Protein AF-0000000084698217 (afdb_homodimer)

Organism: NCBI:txid1124991

InterPro domains:
  IPR000485 AsnC-type HTH domain [PF13404] (7-48)
  IPR000485 AsnC-type HTH domain [PR00033] (7-23)
  IPR000485 AsnC-type HTH domain [PR00033] (23-34)
  IPR000485 AsnC-type HTH domain [PR00033] (34-53)
  IPR000485 AsnC-type HTH domain [PS50956] (7-68)
  IPR011008 Dimeric alpha-beta barrel [SSF54909] (68-153)
  IPR011991 ArsR-like helix-turn-helix domain [cd00090] (8-82)
  IPR019885 Transcription regulator HTH, AsnC-type, conserved site [PS00519] (25-51)
  IPR019887 Transcription regulator AsnC/Lrp, ligand binding domain [PF01037] (70-149)
  IPR019888 Transcription regulator AsnC-like [SM00344] (7-114)
  IPR036388 Winged helix-like DNA-binding domain superfamily [G3DSA:1.10.10.10] (3-58)
  IPR036390 Winged helix DNA-binding domain superfamily [SSF46785] (5-67)
  IPR050684 Transcriptional regulator Lrp/AsnC/Siroheme decarboxylase [PTHR43413] (5-145)

Structure (mmCIF, N/CA/C/O backbone):
data_AF-0000000084698217-model_v1
#
loop_
_entity.id
_entity.type
_entity.pdbx_description
1 polymer 'Regulatory protein AsnC'
#
loop_
_atom_site.group_PDB
_atom_site.id
_atom_site.type_symbol
_atom_site.label_atom_id
_atom_site.label_alt_id
_atom_site.label_comp_id
_atom_site.label_asym_id
_atom_site.label_entity_id
_atom_site.label_seq_id
_atom_site.pdbx_PDB_ins_code
_atom_site.Cartn_x
_atom_site.Cartn_y
_atom_site.Cartn_z
_atom_site.occupancy
_atom_site.B_iso_or_equiv
_atom_site.auth_seq_id
_atom_site.auth_comp_id
_atom_site.auth_asym_id
_atom_site.auth_atom_id
_atom_site.pdbx_PDB_model_num
ATOM 1 N N . MET A 1 1 ? 22.125 18.922 -14.992 1 38.94 1 MET A N 1
ATOM 2 C CA . MET A 1 1 ? 21.391 17.719 -14.633 1 38.94 1 MET A CA 1
ATOM 3 C C . MET A 1 1 ? 20.797 17.828 -13.234 1 38.94 1 MET A C 1
ATOM 5 O O . MET A 1 1 ? 21.469 18.281 -12.305 1 38.94 1 MET A O 1
ATOM 9 N N . ALA A 1 2 ? 19.625 18.094 -13.055 1 48.06 2 ALA A N 1
ATOM 10 C CA . ALA A 1 2 ? 19.172 18.453 -11.711 1 48.06 2 ALA A CA 1
ATOM 11 C C . ALA A 1 2 ? 19.719 17.484 -10.672 1 48.06 2 ALA A C 1
ATOM 13 O O . ALA A 1 2 ? 19.781 16.266 -10.906 1 48.06 2 ALA A O 1
ATOM 14 N N . GLU A 1 3 ? 20.672 17.891 -9.836 1 59.94 3 GLU A N 1
ATOM 15 C CA . GLU A 1 3 ? 21.359 17.047 -8.859 1 59.94 3 GLU A CA 1
ATOM 16 C C . GLU A 1 3 ? 20.359 16.234 -8.039 1 59.94 3 GLU A C 1
ATOM 18 O O . GLU A 1 3 ? 19.328 16.75 -7.602 1 59.94 3 GLU A O 1
ATOM 23 N N . ILE A 1 4 ? 20.453 14.852 -8.18 1 71.75 4 ILE A N 1
ATOM 24 C CA . ILE A 1 4 ? 19.641 13.938 -7.383 1 71.75 4 ILE A CA 1
ATOM 25 C C . ILE A 1 4 ? 19.859 14.211 -5.898 1 71.75 4 ILE A C 1
ATOM 27 O O . ILE A 1 4 ? 21 14.203 -5.426 1 71.75 4 ILE A O 1
ATOM 31 N N . TYR A 1 5 ? 18.891 14.828 -5.219 1 85.06 5 TYR A N 1
ATOM 32 C CA . TYR A 1 5 ? 19 15.094 -3.789 1 85.06 5 TYR A CA 1
ATOM 33 C C . TYR A 1 5 ? 19.328 13.82 -3.016 1 85.06 5 TYR A C 1
ATOM 35 O O . TYR A 1 5 ? 18.562 12.852 -3.068 1 85.06 5 TYR A O 1
ATOM 43 N N . GLN A 1 6 ? 20.547 13.836 -2.463 1 90 6 GLN A N 1
ATOM 44 C CA . GLN A 1 6 ? 20.953 12.719 -1.614 1 90 6 GLN A CA 1
ATOM 45 C C . GLN A 1 6 ? 20.641 13 -0.148 1 90 6 GLN A C 1
ATOM 47 O O . GLN A 1 6 ? 21.219 13.906 0.454 1 90 6 GLN A O 1
ATOM 52 N N . ILE A 1 7 ? 19.891 12.195 0.354 1 93.31 7 ILE A N 1
ATOM 53 C CA . ILE A 1 7 ? 19.453 12.461 1.719 1 93.31 7 ILE A CA 1
ATOM 54 C C . ILE A 1 7 ? 20.531 12.031 2.705 1 93.31 7 ILE A C 1
ATOM 56 O O . ILE A 1 7 ? 21.234 11.039 2.479 1 93.31 7 ILE A O 1
ATOM 60 N N . ASP A 1 8 ? 20.625 12.773 3.822 1 95.94 8 ASP A N 1
ATOM 61 C CA . ASP A 1 8 ? 21.531 12.406 4.895 1 95.94 8 ASP A CA 1
ATOM 62 C C . ASP A 1 8 ? 20.781 11.891 6.117 1 95.94 8 ASP A C 1
ATOM 64 O O . ASP A 1 8 ? 19.578 11.602 6.035 1 95.94 8 ASP A O 1
ATOM 68 N N . ASN A 1 9 ? 21.516 11.719 7.227 1 96.19 9 ASN A N 1
ATOM 69 C CA . ASN A 1 9 ? 20.922 11.102 8.414 1 96.19 9 ASN A CA 1
ATOM 70 C C . ASN A 1 9 ? 19.797 11.953 8.977 1 96.19 9 ASN A C 1
ATOM 72 O O . ASN A 1 9 ? 18.766 11.414 9.406 1 96.19 9 ASN A O 1
ATOM 76 N N . LEU A 1 10 ? 20.016 13.219 8.93 1 97.25 10 LEU A N 1
ATOM 77 C CA . LEU A 1 10 ? 18.969 14.102 9.438 1 97.25 10 LEU A CA 1
ATOM 78 C C . LEU A 1 10 ? 17.719 14 8.586 1 97.25 10 LEU A C 1
ATOM 80 O O . LEU A 1 10 ? 16.594 13.938 9.109 1 97.25 10 LEU A O 1
ATOM 84 N N . ASP A 1 11 ? 17.906 14.023 7.266 1 97.31 11 ASP A N 1
ATOM 85 C CA . ASP A 1 11 ? 16.766 13.859 6.363 1 97.31 11 ASP A CA 1
ATOM 86 C C . ASP A 1 11 ? 16 12.578 6.672 1 97.31 11 ASP A C 1
ATOM 88 O O . ASP A 1 11 ? 14.773 12.57 6.703 1 97.31 11 ASP A O 1
ATOM 92 N N . ARG A 1 12 ? 16.75 11.516 6.879 1 96.12 12 ARG A N 1
ATOM 93 C CA . ARG A 1 12 ? 16.125 10.227 7.18 1 96.12 12 ARG A CA 1
ATOM 94 C C . ARG A 1 12 ? 15.328 10.297 8.477 1 96.12 12 ARG A C 1
ATOM 96 O O . ARG A 1 12 ? 14.211 9.781 8.547 1 96.12 12 ARG A O 1
ATOM 103 N N . ASP A 1 13 ? 15.883 10.891 9.398 1 96.69 13 ASP A N 1
ATOM 104 C CA . ASP A 1 13 ? 15.211 11.039 10.688 1 96.69 13 ASP A CA 1
ATOM 105 C C . ASP A 1 13 ? 13.906 11.828 10.539 1 96.69 13 ASP A C 1
ATOM 107 O O . ASP A 1 13 ? 12.875 11.438 11.086 1 96.69 13 ASP A O 1
ATOM 111 N N . ILE A 1 14 ? 14.008 12.859 9.805 1 97.44 14 ILE A N 1
ATOM 112 C CA . ILE A 1 14 ? 12.844 13.703 9.57 1 97.44 14 ILE A CA 1
ATOM 113 C C . ILE A 1 14 ? 11.766 12.906 8.844 1 97.44 14 ILE A C 1
ATOM 115 O O . ILE A 1 14 ? 10.594 12.938 9.234 1 97.44 14 ILE A O 1
ATOM 119 N N . LEU A 1 15 ? 12.172 12.18 7.867 1 96.81 15 LEU A N 1
ATOM 120 C CA . LEU A 1 15 ? 11.234 11.367 7.102 1 96.81 15 LEU A CA 1
ATOM 121 C C . LEU A 1 15 ? 10.547 10.336 7.992 1 96.81 15 LEU A C 1
ATOM 123 O O . LEU A 1 15 ? 9.328 10.18 7.945 1 96.81 15 LEU A O 1
ATOM 127 N N . HIS A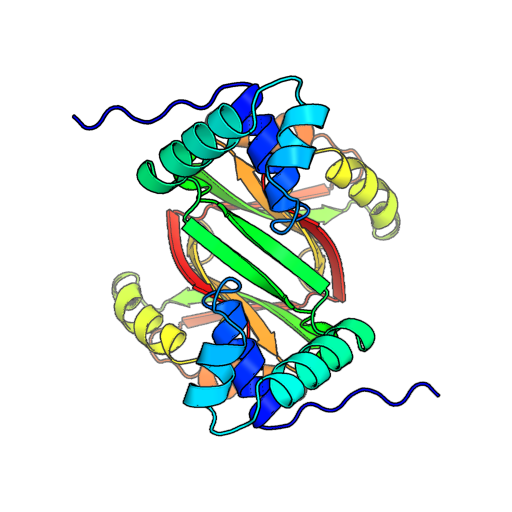 1 16 ? 11.344 9.734 8.789 1 95.62 16 HIS A N 1
ATOM 128 C CA . HIS A 1 16 ? 10.789 8.719 9.688 1 95.62 16 HIS A CA 1
ATOM 129 C C . HIS A 1 16 ? 9.75 9.328 10.625 1 95.62 16 HIS A C 1
ATOM 131 O O . HIS A 1 16 ? 8.68 8.75 10.828 1 95.62 16 HIS A O 1
ATOM 137 N N . ALA A 1 17 ? 10.062 10.453 11.125 1 96.06 17 ALA A N 1
ATOM 138 C CA . ALA A 1 17 ? 9.156 11.125 12.047 1 96.06 17 ALA A CA 1
ATOM 139 C C . ALA A 1 17 ? 7.859 11.523 11.352 1 96.06 17 ALA A C 1
ATOM 141 O O . ALA A 1 17 ? 6.766 11.297 11.875 1 96.06 17 ALA A O 1
ATOM 142 N N . LEU A 1 18 ? 7.969 12.039 10.141 1 96.25 18 LEU A N 1
ATOM 143 C CA . LEU A 1 18 ? 6.805 12.547 9.422 1 96.25 18 LEU A CA 1
ATOM 144 C C . LEU A 1 18 ? 5.984 11.398 8.836 1 96.25 18 LEU A C 1
ATOM 146 O O . LEU A 1 18 ? 4.773 11.539 8.641 1 96.25 18 LEU A O 1
ATOM 150 N N . MET A 1 19 ? 6.656 10.289 8.586 1 95 19 MET A N 1
ATOM 151 C CA . MET A 1 19 ? 5.945 9.094 8.133 1 95 19 MET A CA 1
ATOM 152 C C . MET A 1 19 ? 5.133 8.484 9.273 1 95 19 MET A C 1
ATOM 154 O O . MET A 1 19 ? 4.129 7.809 9.031 1 95 19 MET A O 1
ATOM 158 N N . ALA A 1 20 ? 5.602 8.727 10.445 1 94 20 ALA A N 1
ATOM 159 C CA . ALA A 1 20 ? 4.859 8.273 11.617 1 94 20 ALA A CA 1
ATOM 160 C C . ALA A 1 20 ? 3.715 9.219 11.953 1 94 20 ALA A C 1
ATOM 162 O O . ALA A 1 20 ? 2.607 8.781 12.281 1 94 20 ALA A O 1
ATOM 163 N N . ASN A 1 21 ? 4.004 10.461 11.859 1 95.44 21 ASN A N 1
ATOM 164 C CA . ASN A 1 21 ? 3.021 11.508 12.125 1 95.44 21 ASN A CA 1
ATOM 165 C C . ASN A 1 21 ? 3.387 12.812 11.422 1 95.44 21 ASN A C 1
ATOM 167 O O . ASN A 1 21 ? 4.238 13.562 11.898 1 95.44 21 ASN A O 1
ATOM 171 N N . ALA A 1 22 ? 2.654 13.07 10.445 1 95.88 22 ALA A N 1
ATOM 172 C CA . ALA A 1 22 ? 2.967 14.234 9.617 1 95.88 22 ALA A CA 1
ATOM 173 C C . ALA A 1 22 ? 2.531 15.531 10.305 1 95.88 22 ALA A C 1
ATOM 175 O O . ALA A 1 22 ? 2.906 16.625 9.875 1 95.88 22 ALA A O 1
ATOM 176 N N . ARG A 1 23 ? 1.818 15.414 11.328 1 92.69 23 ARG A N 1
ATOM 177 C CA . ARG A 1 23 ? 1.293 16.609 11.992 1 92.69 23 ARG A CA 1
ATOM 178 C C . ARG A 1 23 ? 2.25 17.094 13.078 1 92.69 23 ARG A C 1
ATOM 180 O O . ARG A 1 23 ? 2.018 18.141 13.695 1 92.69 23 ARG A O 1
ATOM 187 N N . THR A 1 24 ? 3.273 16.391 13.328 1 94.69 24 THR A N 1
ATOM 188 C CA . THR A 1 24 ? 4.254 16.812 14.32 1 94.69 24 THR A CA 1
ATOM 189 C C . THR A 1 24 ? 4.797 18.203 13.984 1 94.69 24 THR A C 1
ATOM 191 O O . THR A 1 24 ? 5.27 18.438 12.867 1 94.69 24 THR A O 1
ATOM 194 N N . PRO A 1 25 ? 4.707 19.125 14.945 1 95.94 25 PRO A N 1
ATOM 195 C CA . PRO A 1 25 ? 5.246 20.453 14.68 1 95.94 25 PRO A CA 1
ATOM 196 C C . PRO A 1 25 ? 6.746 20.438 14.391 1 95.94 25 PRO A C 1
ATOM 198 O O . PRO A 1 25 ? 7.496 19.688 15.023 1 95.94 25 PRO A O 1
ATOM 201 N N . TYR A 1 26 ? 7.102 21.344 13.445 1 96.38 26 TYR A N 1
ATOM 202 C CA . TYR A 1 26 ? 8.516 21.438 13.094 1 96.38 26 TYR A CA 1
ATOM 203 C C . TYR A 1 26 ? 9.359 21.828 14.305 1 96.38 26 TYR A C 1
ATOM 205 O O . TYR A 1 26 ? 10.5 21.391 14.445 1 96.38 26 TYR A O 1
ATOM 213 N N . ALA A 1 27 ? 8.773 22.594 15.188 1 97.56 27 ALA A N 1
ATOM 214 C CA . ALA A 1 27 ? 9.469 23 16.406 1 97.56 27 ALA A CA 1
ATOM 215 C C . ALA A 1 27 ? 9.797 21.781 17.266 1 97.56 27 ALA A C 1
ATOM 217 O O . ALA A 1 27 ? 10.875 21.719 17.875 1 97.56 27 ALA A O 1
ATOM 218 N N . GLU A 1 28 ? 8.922 20.875 17.375 1 97.94 28 GLU A N 1
ATOM 219 C CA . GLU A 1 28 ? 9.141 19.641 18.141 1 97.94 28 GLU A CA 1
ATOM 220 C C . GLU A 1 28 ? 10.219 18.781 17.516 1 97.94 28 GLU A C 1
ATOM 222 O O . GLU A 1 28 ? 11.086 18.25 18.203 1 97.94 28 GLU A O 1
ATOM 227 N N . LEU A 1 29 ? 10.141 18.641 16.203 1 97.75 29 LEU A N 1
ATOM 228 C CA . LEU A 1 29 ? 11.164 17.891 15.484 1 97.75 29 LEU A CA 1
ATOM 229 C C . LEU A 1 29 ? 12.539 18.516 15.672 1 97.75 29 LEU A C 1
ATOM 231 O O . LEU A 1 29 ? 13.531 17.812 15.836 1 97.75 29 LEU A O 1
ATOM 235 N N . ALA A 1 30 ? 12.539 19.828 15.609 1 98.19 30 ALA A N 1
ATOM 236 C CA . ALA A 1 30 ? 13.781 20.578 15.781 1 98.19 30 ALA A CA 1
ATOM 237 C C . ALA A 1 30 ? 14.43 20.266 17.125 1 98.19 30 ALA A C 1
ATOM 239 O O . ALA A 1 30 ? 15.641 20.031 17.203 1 98.19 30 ALA A O 1
ATOM 240 N N . LYS A 1 31 ? 13.641 20.234 18.156 1 98.12 31 LYS A N 1
ATOM 241 C CA . LYS A 1 31 ? 14.125 19.906 19.5 1 98.12 31 LYS A CA 1
ATOM 242 C C . LYS A 1 31 ? 14.625 18.453 19.547 1 98.12 31 LYS A C 1
ATOM 244 O O . LYS A 1 31 ? 15.711 18.188 20.078 1 98.12 31 LYS A O 1
ATOM 249 N N . LYS A 1 32 ? 13.883 17.594 18.984 1 97.56 32 LYS A N 1
ATOM 250 C CA . LYS A 1 32 ? 14.188 16.156 19 1 97.56 32 LYS A CA 1
ATOM 251 C C . LYS A 1 32 ? 15.523 15.867 18.312 1 97.56 32 LYS A C 1
ATOM 253 O O . LYS A 1 32 ? 16.281 15.008 18.766 1 97.56 32 LYS A O 1
ATOM 258 N N . PHE A 1 33 ? 15.797 16.609 17.234 1 97.81 33 PHE A N 1
ATOM 259 C CA . PHE A 1 33 ? 16.969 16.297 16.438 1 97.81 33 PHE A CA 1
ATOM 260 C C . PHE A 1 33 ? 18.062 17.328 16.656 1 97.81 33 PHE A C 1
ATOM 262 O O . PHE A 1 33 ? 19.062 17.344 15.922 1 97.81 33 PHE A O 1
ATOM 269 N N . ALA A 1 34 ? 17.844 18.203 17.562 1 97.75 34 ALA A N 1
ATOM 270 C CA . ALA A 1 34 ? 18.844 19.188 17.984 1 97.75 34 ALA A CA 1
ATOM 271 C C . ALA A 1 34 ? 19.25 20.094 16.844 1 97.75 34 ALA A C 1
ATOM 273 O O . ALA A 1 34 ? 20.438 20.281 16.578 1 97.75 34 ALA A O 1
ATOM 274 N N . VAL A 1 35 ? 18.281 20.625 16.125 1 98.25 35 VAL A N 1
ATOM 275 C CA . VAL A 1 35 ? 18.469 21.609 15.07 1 98.25 35 VAL A CA 1
ATOM 276 C C . VAL A 1 35 ? 17.438 22.719 15.219 1 98.25 35 VAL A C 1
ATOM 278 O O . VAL A 1 35 ? 16.594 22.688 16.125 1 98.25 35 VAL A O 1
ATOM 281 N N . SER A 1 36 ? 17.531 23.75 14.391 1 97.62 36 SER A N 1
ATOM 282 C CA . SER A 1 36 ? 16.547 24.828 14.43 1 97.62 36 SER A CA 1
ATOM 283 C C . SER A 1 36 ? 15.297 24.469 13.648 1 97.62 36 SER A C 1
ATOM 285 O O . SER A 1 36 ? 15.352 23.656 12.719 1 97.62 36 SER A O 1
ATOM 287 N N . PRO A 1 37 ? 14.18 25.094 13.992 1 97.5 37 PRO A N 1
ATOM 288 C CA . PRO A 1 37 ? 12.969 24.906 13.188 1 97.5 37 PRO A CA 1
ATOM 289 C C . PRO A 1 37 ? 13.18 25.297 11.727 1 97.5 37 PRO A C 1
ATOM 291 O O . PRO A 1 37 ? 12.617 24.672 10.828 1 97.5 37 PRO A O 1
ATOM 294 N N . GLY A 1 38 ? 13.961 26.328 11.516 1 97.75 38 GLY A N 1
ATOM 295 C CA . GLY A 1 38 ? 14.281 26.734 10.156 1 97.75 38 GLY A CA 1
ATOM 296 C C . GLY A 1 38 ? 14.984 25.641 9.359 1 97.75 38 GLY A C 1
ATOM 297 O O . GLY A 1 38 ? 14.703 25.453 8.172 1 97.75 38 GLY A O 1
ATOM 298 N N . THR A 1 39 ? 15.844 24.922 10.023 1 97.88 39 THR A N 1
ATOM 299 C CA . THR A 1 39 ? 16.547 23.828 9.383 1 97.88 39 THR A CA 1
ATOM 300 C C . THR A 1 39 ? 15.57 22.719 8.977 1 97.88 39 THR A C 1
ATOM 302 O O . THR A 1 39 ? 15.641 22.203 7.859 1 97.88 39 THR A O 1
ATOM 305 N N . ILE A 1 40 ? 14.648 22.344 9.867 1 98.19 40 ILE A N 1
ATOM 306 C CA . ILE A 1 40 ? 13.641 21.344 9.547 1 98.19 40 ILE A CA 1
ATOM 307 C C . ILE A 1 40 ? 12.844 21.781 8.32 1 98.19 40 ILE A C 1
ATOM 309 O O . ILE A 1 40 ? 12.664 21.016 7.379 1 98.19 40 ILE A O 1
ATOM 313 N N . HIS A 1 41 ? 12.438 23.031 8.359 1 97.81 41 HIS A N 1
ATOM 314 C CA . HIS A 1 41 ? 11.641 23.562 7.262 1 97.81 41 HIS A CA 1
ATOM 315 C C . HIS A 1 41 ? 12.383 23.469 5.934 1 97.81 41 HIS A C 1
ATOM 317 O O . HIS A 1 41 ? 11.836 22.969 4.945 1 97.81 41 HIS A O 1
ATOM 323 N N . VAL A 1 42 ? 13.586 23.875 5.926 1 97.88 42 VAL A N 1
ATOM 324 C CA . VAL A 1 42 ? 14.406 23.906 4.719 1 97.88 42 VAL A CA 1
ATOM 325 C C . VAL A 1 42 ? 14.602 22.484 4.195 1 97.88 42 VAL A C 1
ATOM 327 O O . VAL A 1 42 ? 14.469 22.234 2.996 1 97.88 42 VAL A O 1
ATOM 330 N N . ARG A 1 43 ? 14.898 21.562 5.137 1 98 43 ARG A N 1
ATOM 331 C CA . ARG A 1 43 ? 15.133 20.172 4.734 1 98 43 ARG A CA 1
ATOM 332 C C . ARG A 1 43 ? 13.867 19.562 4.152 1 98 43 ARG A C 1
ATOM 334 O O . ARG A 1 43 ? 13.914 18.859 3.139 1 98 43 ARG A O 1
ATOM 341 N N . VAL A 1 44 ? 12.742 19.766 4.734 1 97.5 44 VAL A N 1
ATOM 342 C CA . VAL A 1 44 ? 11.469 19.25 4.25 1 97.5 44 VAL A CA 1
ATOM 343 C C . VAL A 1 44 ? 11.18 19.812 2.861 1 97.5 44 VAL A C 1
ATOM 345 O O . VAL A 1 44 ? 10.805 19.078 1.948 1 97.5 44 VAL A O 1
ATOM 348 N N . GLU A 1 45 ? 11.406 21.109 2.729 1 97.12 45 GLU A N 1
ATOM 349 C CA . GLU A 1 45 ? 11.148 21.75 1.444 1 97.12 45 GLU A CA 1
ATOM 350 C C . GLU A 1 45 ? 12.07 21.203 0.358 1 97.12 45 GLU A C 1
ATOM 352 O O . GLU A 1 45 ? 11.648 21 -0.781 1 97.12 45 GLU A O 1
ATOM 357 N N . LYS A 1 46 ? 13.258 20.969 0.694 1 97.19 46 LYS A N 1
ATOM 358 C CA . LYS A 1 46 ? 14.195 20.375 -0.259 1 97.19 46 LYS A CA 1
ATOM 359 C C . LYS A 1 46 ? 13.742 18.984 -0.683 1 97.19 46 LYS A C 1
ATOM 361 O O . LYS A 1 46 ? 13.836 18.625 -1.859 1 97.19 46 LYS A O 1
ATOM 366 N N . MET A 1 47 ? 13.211 18.266 0.257 1 97.38 47 MET A N 1
ATOM 367 C CA . MET A 1 47 ? 12.766 16.906 -0.052 1 97.38 47 MET A CA 1
ATOM 368 C C . MET A 1 47 ? 11.492 16.938 -0.891 1 97.38 47 MET A C 1
ATOM 370 O O . MET A 1 47 ? 11.281 16.062 -1.734 1 97.38 47 MET A O 1
ATOM 374 N N . LYS A 1 48 ? 10.695 17.891 -0.712 1 97 48 LYS A N 1
ATOM 375 C CA . LYS A 1 48 ? 9.531 18.078 -1.571 1 97 48 LYS A CA 1
ATOM 376 C C . LYS A 1 48 ? 9.945 18.406 -3 1 97 48 LYS A C 1
ATOM 378 O O . LYS A 1 48 ? 9.453 17.797 -3.953 1 97 48 LYS A O 1
ATOM 383 N N . GLN A 1 49 ? 10.859 19.281 -3.143 1 96.69 49 GLN A N 1
ATOM 384 C CA . GLN A 1 49 ? 11.336 19.703 -4.453 1 96.69 49 GLN A CA 1
ATOM 385 C C . GLN A 1 49 ? 12.016 18.562 -5.199 1 96.69 49 GLN A C 1
ATOM 387 O O . GLN A 1 49 ? 11.914 18.469 -6.422 1 96.69 49 GLN A O 1
ATOM 392 N N . ALA A 1 50 ? 12.648 17.781 -4.398 1 96.38 50 ALA A N 1
ATOM 393 C CA . ALA A 1 50 ? 13.352 16.656 -4.98 1 96.38 50 ALA A CA 1
ATOM 394 C C . ALA A 1 50 ? 12.383 15.531 -5.352 1 96.38 50 ALA A C 1
ATOM 396 O O . ALA A 1 50 ? 12.781 14.523 -5.941 1 96.38 50 ALA A O 1
ATOM 397 N N . GLY A 1 51 ? 11.117 15.664 -4.945 1 96.56 51 GLY A N 1
ATOM 398 C CA . GLY A 1 51 ? 10.117 14.656 -5.254 1 96.56 51 GLY A CA 1
ATOM 399 C C . GLY A 1 51 ? 10.133 13.484 -4.289 1 96.56 51 GLY A C 1
ATOM 400 O O . GLY A 1 51 ? 9.539 12.445 -4.559 1 96.56 51 GLY A O 1
ATOM 401 N N . ILE A 1 52 ? 10.875 13.586 -3.211 1 96.75 52 ILE A N 1
ATOM 402 C CA . ILE A 1 52 ? 10.938 12.547 -2.197 1 96.75 52 ILE A CA 1
ATOM 403 C C . ILE A 1 52 ? 9.656 12.547 -1.367 1 96.75 52 ILE A C 1
ATOM 405 O O . ILE A 1 52 ? 9.062 11.5 -1.126 1 96.75 52 ILE A O 1
ATOM 409 N N . ILE A 1 53 ? 9.328 13.703 -0.905 1 96.88 53 ILE A N 1
ATOM 410 C CA . ILE A 1 53 ? 8.016 13.891 -0.286 1 96.88 53 ILE A CA 1
ATOM 411 C C . ILE A 1 53 ? 7.008 14.336 -1.342 1 96.88 53 ILE A C 1
ATOM 413 O O . ILE A 1 53 ? 7.184 15.375 -1.983 1 96.88 53 ILE A O 1
ATOM 417 N N . THR A 1 54 ? 5.977 13.578 -1.497 1 95.94 54 THR A N 1
ATOM 418 C CA . THR A 1 54 ? 5.102 13.836 -2.639 1 95.94 54 THR A CA 1
ATOM 419 C C . THR A 1 54 ? 3.752 14.375 -2.176 1 95.94 54 THR A C 1
ATOM 421 O O . THR A 1 54 ? 2.939 14.812 -2.992 1 95.94 54 THR A O 1
ATOM 424 N N . GLY A 1 55 ? 3.531 14.312 -0.831 1 95.19 55 GLY A N 1
ATOM 425 C CA . GLY A 1 55 ? 2.279 14.82 -0.299 1 95.19 55 GLY A CA 1
ATOM 426 C C . GLY A 1 55 ? 2.012 14.383 1.128 1 95.19 55 GLY A C 1
ATOM 427 O O . GLY A 1 55 ? 2.869 13.766 1.763 1 95.19 55 GLY A O 1
ATOM 428 N N . THR A 1 56 ? 0.951 14.852 1.623 1 95.81 56 THR A N 1
ATOM 429 C CA . THR A 1 56 ? 0.456 14.469 2.941 1 95.81 56 THR A CA 1
ATOM 430 C C . THR A 1 56 ? -0.993 14 2.859 1 95.81 56 THR A C 1
ATOM 432 O O . THR A 1 56 ? -1.841 14.68 2.277 1 95.81 56 THR A O 1
ATOM 435 N N . ARG A 1 57 ? -1.235 12.852 3.471 1 95.19 57 ARG A N 1
ATOM 436 C CA . ARG A 1 57 ? -2.574 12.273 3.383 1 95.19 57 ARG A CA 1
ATOM 437 C C . ARG A 1 57 ? -2.996 11.664 4.715 1 95.19 57 ARG A C 1
ATOM 439 O O . ARG A 1 57 ? -2.156 11.406 5.578 1 95.19 57 ARG A O 1
ATOM 446 N N . VAL A 1 58 ? -4.301 11.43 4.777 1 95.62 58 VAL A N 1
ATOM 447 C CA . VAL A 1 58 ? -4.781 10.68 5.938 1 95.62 58 VAL A CA 1
ATOM 448 C C . VAL A 1 58 ? -4.699 9.18 5.656 1 95.62 58 VAL A C 1
ATOM 450 O O . VAL A 1 58 ? -4.891 8.742 4.52 1 95.62 58 VAL A O 1
ATOM 453 N N . ASP A 1 59 ? -4.395 8.484 6.695 1 94.5 59 ASP A N 1
ATOM 454 C CA . ASP A 1 59 ? -4.535 7.027 6.656 1 94.5 59 ASP A CA 1
ATOM 455 C C . ASP A 1 59 ? -5.953 6.602 7.023 1 94.5 59 ASP A C 1
ATOM 457 O O . ASP A 1 59 ? -6.52 7.09 8.008 1 94.5 59 ASP A O 1
ATOM 461 N N . ILE A 1 60 ? -6.426 5.73 6.207 1 95 60 ILE A N 1
ATOM 462 C CA . ILE A 1 60 ? -7.773 5.25 6.492 1 95 60 ILE A CA 1
ATOM 463 C C . ILE A 1 60 ? -7.742 3.746 6.746 1 95 60 ILE A C 1
ATOM 465 O O . ILE A 1 60 ? -6.867 3.041 6.238 1 95 60 ILE A O 1
ATOM 469 N N . SER A 1 61 ? -8.719 3.328 7.531 1 94.88 61 SER A N 1
ATOM 470 C CA . SER A 1 61 ? -8.898 1.901 7.781 1 94.88 61 SER A CA 1
ATOM 471 C C . SER A 1 61 ? -9.875 1.281 6.789 1 94.88 61 SER A C 1
ATOM 473 O O . SER A 1 61 ? -11.086 1.496 6.887 1 94.88 61 SER A O 1
ATOM 475 N N . GLU A 1 62 ? -9.328 0.509 5.918 1 94 62 GLU A N 1
ATOM 476 C CA . GLU A 1 62 ? -10.195 -0.164 4.957 1 94 62 GLU A CA 1
ATOM 477 C C . GLU A 1 62 ? -11.203 -1.064 5.66 1 94 62 GLU A C 1
ATOM 479 O O . GLU A 1 62 ? -12.375 -1.114 5.273 1 94 62 GLU A O 1
ATOM 484 N N . LYS A 1 63 ? -10.711 -1.709 6.699 1 91.94 63 LYS A N 1
ATOM 485 C CA . LYS A 1 63 ? -11.562 -2.613 7.469 1 91.94 63 LYS A CA 1
ATOM 486 C C . LYS A 1 63 ? -12.742 -1.866 8.086 1 91.94 63 LYS A C 1
ATOM 488 O O . LYS A 1 63 ? -13.883 -2.309 7.984 1 91.94 63 LYS A O 1
ATOM 493 N N . GLN A 1 64 ? -12.453 -0.73 8.688 1 93.69 64 GLN A N 1
ATOM 494 C CA . GLN A 1 64 ? -13.5 0.058 9.336 1 93.69 64 GLN A CA 1
ATOM 495 C C . GLN A 1 64 ? -14.469 0.631 8.305 1 93.69 64 GLN A C 1
ATOM 497 O O . GLN A 1 64 ? -15.594 1.009 8.648 1 93.69 64 GLN A O 1
ATOM 502 N N . LEU A 1 65 ? -14.031 0.651 7.086 1 94.5 65 LEU A N 1
ATOM 503 C CA . LEU A 1 65 ? -14.891 1.153 6.023 1 94.5 65 LEU A CA 1
ATOM 504 C C . LEU A 1 65 ? -15.633 0.011 5.336 1 94.5 65 LEU A C 1
ATOM 506 O O . LEU A 1 65 ? -16.344 0.227 4.352 1 94.5 65 LEU A O 1
ATOM 510 N N . GLY A 1 66 ? -15.398 -1.199 5.777 1 93.06 66 GLY A N 1
ATOM 511 C CA . GLY A 1 66 ? -16.188 -2.352 5.352 1 93.06 66 GLY A CA 1
ATOM 512 C C . GLY A 1 66 ? -15.492 -3.174 4.277 1 93.06 66 GLY A C 1
ATOM 513 O O . GLY A 1 66 ? -16.094 -4.102 3.725 1 93.06 66 GLY A O 1
ATOM 514 N N . PHE A 1 67 ? -14.328 -2.795 3.973 1 94.81 67 PHE A N 1
ATOM 515 C CA . PHE A 1 67 ? -13.57 -3.572 2.998 1 94.81 67 PHE A CA 1
ATOM 516 C C . PHE A 1 67 ? -12.852 -4.73 3.672 1 94.81 67 PHE A C 1
ATOM 518 O O . PHE A 1 67 ? -11.664 -4.617 4.008 1 94.81 67 PHE A O 1
ATOM 525 N N . ASP A 1 68 ? -13.438 -5.898 3.631 1 92.69 68 ASP A N 1
ATOM 526 C CA . ASP A 1 68 ? -12.977 -7.023 4.434 1 92.69 68 ASP A CA 1
ATOM 527 C C . ASP A 1 68 ? -12.211 -8.031 3.576 1 92.69 68 ASP A C 1
ATOM 529 O O . ASP A 1 68 ? -11.625 -8.984 4.102 1 92.69 68 ASP A O 1
ATOM 533 N N . VAL A 1 69 ? -12.258 -7.762 2.305 1 96.38 69 VAL A N 1
ATOM 534 C CA . VAL A 1 69 ? -11.711 -8.781 1.417 1 96.38 69 VAL A CA 1
ATOM 535 C C . VAL A 1 69 ? -10.555 -8.195 0.61 1 96.38 69 VAL A C 1
ATOM 537 O O . VAL A 1 69 ? -10.727 -7.211 -0.113 1 96.38 69 VAL A O 1
ATOM 540 N N . THR A 1 70 ? -9.422 -8.711 0.815 1 97.69 70 THR A N 1
ATOM 541 C CA . THR A 1 70 ? -8.25 -8.391 0.017 1 97.69 70 THR A CA 1
ATOM 542 C C . THR A 1 70 ? -7.766 -9.617 -0.75 1 97.69 70 THR A C 1
ATOM 544 O O . THR A 1 70 ? -7.617 -10.695 -0.173 1 97.69 70 THR A O 1
ATOM 547 N N . CYS A 1 71 ? -7.562 -9.453 -1.995 1 97.38 71 CYS A N 1
ATOM 548 C CA . CYS A 1 71 ? -7.047 -10.578 -2.775 1 97.38 71 CYS A CA 1
ATOM 549 C C . CYS A 1 71 ? -6.051 -10.102 -3.824 1 97.38 71 CYS A C 1
ATOM 551 O O . CYS A 1 71 ? -6.039 -8.922 -4.184 1 97.38 71 CYS A O 1
ATOM 553 N N . PHE A 1 72 ? -5.238 -11.039 -4.273 1 98.06 72 PHE A N 1
ATOM 554 C CA . PHE A 1 72 ? -4.285 -10.859 -5.359 1 98.06 72 PHE A CA 1
ATOM 555 C C . PHE A 1 72 ? -4.633 -11.75 -6.547 1 98.06 72 PHE A C 1
ATOM 557 O O . PHE A 1 72 ? -4.98 -12.914 -6.371 1 98.06 72 PHE A O 1
ATOM 564 N N . ILE A 1 73 ? -4.504 -11.148 -7.738 1 97.75 73 ILE A N 1
ATOM 565 C CA . ILE A 1 73 ? -4.891 -11.906 -8.922 1 97.75 73 ILE A CA 1
ATOM 566 C C . ILE A 1 73 ? -3.756 -11.875 -9.945 1 97.75 73 ILE A C 1
ATOM 568 O O . ILE A 1 73 ? -3.369 -10.805 -10.414 1 97.75 73 ILE A O 1
ATOM 572 N N . GLY A 1 74 ? -3.207 -13.047 -10.219 1 97.69 74 GLY A N 1
ATOM 573 C CA . GLY A 1 74 ? -2.355 -13.203 -11.391 1 97.69 74 GLY A CA 1
ATOM 574 C C . GLY A 1 74 ? -3.137 -13.344 -12.68 1 97.69 74 GLY A C 1
ATOM 575 O O . GLY A 1 74 ? -4.055 -14.164 -12.773 1 97.69 74 GLY A O 1
ATOM 576 N N . ILE A 1 75 ? -2.771 -12.562 -13.664 1 98.5 75 ILE A N 1
ATOM 577 C CA . ILE A 1 75 ? -3.492 -12.539 -14.938 1 98.5 75 ILE A CA 1
ATOM 578 C C . ILE A 1 75 ? -2.562 -12.977 -16.062 1 98.5 75 ILE A C 1
ATOM 580 O O . ILE A 1 75 ? -1.448 -12.461 -16.203 1 98.5 75 ILE A O 1
ATOM 584 N N . ILE A 1 76 ? -3.016 -13.953 -16.766 1 98.31 76 ILE A N 1
ATOM 585 C CA . ILE A 1 76 ? -2.355 -14.359 -18 1 98.31 76 ILE A CA 1
ATOM 586 C C . ILE A 1 76 ? -3.145 -13.844 -19.203 1 98.31 76 ILE A C 1
ATOM 588 O O . ILE A 1 76 ? -4.336 -14.133 -19.344 1 98.31 76 ILE A O 1
ATOM 592 N N . LEU A 1 77 ? -2.463 -13.125 -20.047 1 98.38 77 LEU A N 1
ATOM 593 C CA . LEU A 1 77 ? -3.109 -12.531 -21.219 1 98.38 77 LEU A CA 1
ATOM 594 C C . LEU A 1 77 ? -3.084 -13.492 -22.391 1 98.38 77 LEU A C 1
ATOM 596 O O . LEU A 1 77 ? -2.211 -14.359 -22.484 1 98.38 77 LEU A O 1
ATOM 600 N N . LYS A 1 78 ? -4.043 -13.281 -23.312 1 97.94 78 LYS A N 1
ATOM 601 C CA . LYS A 1 78 ? -4.074 -14.078 -24.547 1 97.94 78 LYS A CA 1
ATOM 602 C C . LYS A 1 78 ? -2.846 -13.812 -25.406 1 97.94 78 LYS A C 1
ATOM 604 O O . LYS A 1 78 ? -2.299 -14.734 -26.016 1 97.94 78 LYS A O 1
ATOM 609 N N . SER A 1 79 ? -2.52 -12.57 -25.422 1 96.94 79 SER A N 1
ATOM 610 C CA . SER A 1 79 ? -1.32 -12.156 -26.141 1 96.94 79 SER A CA 1
ATOM 611 C C . SER A 1 79 ? -0.59 -11.039 -25.406 1 96.94 79 SER A C 1
ATOM 613 O O . SER A 1 79 ? -1.222 -10.188 -24.766 1 96.94 79 SER A O 1
ATOM 615 N N . ALA A 1 80 ? 0.753 -11.078 -25.656 1 92.06 80 ALA A N 1
ATOM 616 C CA . ALA A 1 80 ? 1.566 -10.055 -25 1 92.06 80 ALA A CA 1
ATOM 617 C C . ALA A 1 80 ? 1.155 -8.656 -25.453 1 92.06 80 ALA A C 1
ATOM 619 O O . ALA A 1 80 ? 1.244 -7.695 -24.688 1 92.06 80 ALA A O 1
ATOM 620 N N . LYS A 1 81 ? 0.669 -8.531 -26.578 1 96 81 LYS A N 1
ATOM 621 C CA . LYS A 1 81 ? 0.304 -7.234 -27.141 1 96 81 LYS A CA 1
ATOM 622 C C . LYS A 1 81 ? -0.957 -6.68 -26.484 1 96 81 LYS A C 1
ATOM 624 O O . LYS A 1 81 ? -1.303 -5.512 -26.688 1 96 81 LYS A O 1
ATOM 629 N N . ASP A 1 82 ? -1.633 -7.449 -25.703 1 97.62 82 ASP A N 1
ATOM 630 C CA . ASP A 1 82 ? -2.934 -7.09 -25.141 1 97.62 82 ASP A CA 1
ATOM 631 C C . ASP A 1 82 ? -2.775 -6.27 -23.859 1 97.62 82 ASP A C 1
ATOM 633 O O . ASP A 1 82 ? -3.76 -5.766 -23.312 1 97.62 82 ASP A O 1
ATOM 637 N N . TYR A 1 83 ? -1.564 -6.031 -23.453 1 97.44 83 TYR A N 1
ATOM 638 C CA . TYR A 1 83 ? -1.285 -5.422 -22.156 1 97.44 83 TYR A CA 1
ATOM 639 C C . TYR A 1 83 ? -1.906 -4.035 -22.062 1 97.44 83 TYR A C 1
ATOM 641 O O . TYR A 1 83 ? -2.678 -3.754 -21.141 1 97.44 83 TYR A O 1
ATOM 649 N N . PRO A 1 84 ? -1.726 -3.17 -23.078 1 97.75 84 PRO A N 1
ATOM 650 C CA . PRO A 1 84 ? -2.281 -1.821 -22.938 1 97.75 84 PRO A CA 1
ATOM 651 C C . PRO A 1 84 ? -3.805 -1.816 -22.859 1 97.75 84 PRO A C 1
ATOM 653 O O . PRO A 1 84 ? -4.383 -1.087 -22.047 1 97.75 84 PRO A O 1
ATOM 656 N N . ALA A 1 85 ? -4.395 -2.637 -23.625 1 98.19 85 ALA A N 1
ATOM 657 C CA . ALA A 1 85 ? -5.855 -2.695 -23.625 1 98.19 85 ALA A CA 1
ATOM 658 C C . ALA A 1 85 ? -6.391 -3.254 -22.312 1 98.19 85 ALA A C 1
ATOM 660 O O . ALA A 1 85 ? -7.363 -2.734 -21.766 1 98.19 85 ALA A O 1
ATOM 661 N N . ALA A 1 86 ? -5.801 -4.301 -21.828 1 98.38 86 ALA A N 1
ATOM 662 C CA . ALA A 1 86 ? -6.195 -4.887 -20.547 1 98.38 86 ALA A CA 1
ATOM 663 C C . ALA A 1 86 ? -6.023 -3.889 -19.406 1 98.38 86 ALA A C 1
ATOM 665 O O . ALA A 1 86 ? -6.895 -3.762 -18.547 1 98.38 86 ALA A O 1
ATOM 666 N N . LEU A 1 87 ? -4.914 -3.145 -19.422 1 98.38 87 LEU A N 1
ATOM 667 C CA . LEU A 1 87 ? -4.613 -2.166 -18.391 1 98.38 87 LEU A CA 1
ATOM 668 C C . LEU A 1 87 ? -5.68 -1.076 -18.344 1 98.38 87 LEU A C 1
ATOM 670 O O . LEU A 1 87 ? -6.133 -0.688 -17.266 1 98.38 87 LEU A O 1
ATOM 674 N N . LYS A 1 88 ? -6.07 -0.615 -19.453 1 98.38 88 LYS A N 1
ATOM 675 C CA . LYS A 1 88 ? -7.09 0.427 -19.547 1 98.38 88 LYS A CA 1
ATOM 676 C C . LYS A 1 88 ? -8.406 -0.034 -18.922 1 98.38 88 LYS A C 1
ATOM 678 O O . LYS A 1 88 ? -9.062 0.731 -18.219 1 98.38 88 LYS A O 1
ATOM 683 N N . LYS A 1 89 ? -8.773 -1.226 -19.172 1 98.5 89 LYS A N 1
ATOM 684 C CA . LYS A 1 89 ? -10.023 -1.773 -18.641 1 98.5 89 LYS A CA 1
ATOM 685 C C . LYS A 1 89 ? -9.93 -2.004 -17.141 1 98.5 89 LYS A C 1
ATOM 687 O O . LYS A 1 89 ? -10.883 -1.739 -16.406 1 98.5 89 LYS A O 1
ATOM 692 N N . LEU A 1 90 ? -8.781 -2.502 -16.688 1 98.62 90 LEU A N 1
ATOM 693 C CA . LEU A 1 90 ? -8.562 -2.709 -15.266 1 98.62 90 LEU A CA 1
ATOM 694 C C . LEU A 1 90 ? -8.602 -1.385 -14.516 1 98.62 90 LEU A C 1
ATOM 696 O O . LEU A 1 90 ? -9.062 -1.328 -13.375 1 98.62 90 LEU A O 1
ATOM 700 N N . ASP A 1 91 ? -8.148 -0.314 -15.18 1 98.31 91 ASP A N 1
ATOM 701 C CA . ASP A 1 91 ? -8.086 1.012 -14.578 1 98.31 91 ASP A CA 1
ATOM 702 C C . ASP A 1 91 ? -9.484 1.556 -14.289 1 98.31 91 ASP A C 1
ATOM 704 O O . ASP A 1 91 ? -9.648 2.445 -13.453 1 98.31 91 ASP A O 1
ATOM 708 N N . LYS A 1 92 ? -10.453 1.017 -14.867 1 97.75 92 LYS A N 1
ATOM 709 C CA . LYS A 1 92 ? -11.828 1.484 -14.711 1 97.75 92 LYS A CA 1
ATOM 710 C C . LYS A 1 92 ? -12.5 0.824 -13.508 1 97.75 92 LYS A C 1
ATOM 712 O O . LYS A 1 92 ? -13.602 1.211 -13.117 1 97.75 92 LYS A O 1
ATOM 717 N N . LEU A 1 93 ? -11.875 -0.182 -13.016 1 97.75 93 LEU A N 1
ATOM 718 C CA . LEU A 1 93 ? -12.445 -0.921 -11.898 1 97.75 93 LEU A CA 1
ATOM 719 C C . LEU A 1 93 ? -11.945 -0.367 -10.57 1 97.75 93 LEU A C 1
ATOM 721 O O . LEU A 1 93 ? -10.781 -0.546 -10.219 1 97.75 93 LEU A O 1
ATOM 725 N N . ASP A 1 94 ? -12.82 0.131 -9.727 1 95.62 94 ASP A N 1
ATOM 726 C CA . ASP A 1 94 ? -12.461 0.772 -8.469 1 95.62 94 ASP A CA 1
ATOM 727 C C . ASP A 1 94 ? -11.898 -0.244 -7.477 1 95.62 94 ASP A C 1
ATOM 729 O O . ASP A 1 94 ? -11.102 0.107 -6.605 1 95.62 94 ASP A O 1
ATOM 733 N N . GLU A 1 95 ? -12.266 -1.44 -7.684 1 97.69 95 GLU A N 1
ATOM 734 C CA . GLU A 1 95 ? -11.828 -2.492 -6.77 1 97.69 95 GLU A CA 1
ATOM 735 C C . GLU A 1 95 ? -10.352 -2.816 -6.957 1 97.69 95 GLU A C 1
ATOM 737 O O . GLU A 1 95 ? -9.719 -3.387 -6.066 1 97.69 95 GLU A O 1
ATOM 742 N N . VAL A 1 96 ? -9.859 -2.488 -8.164 1 98.44 96 VAL A N 1
ATOM 743 C CA . VAL A 1 96 ? -8.445 -2.697 -8.453 1 98.44 96 VAL A CA 1
ATOM 744 C C . VAL A 1 96 ? -7.625 -1.557 -7.855 1 98.44 96 VAL A C 1
ATOM 746 O O . VAL A 1 96 ? -7.676 -0.425 -8.344 1 98.44 96 VAL A O 1
ATOM 749 N N . VAL A 1 97 ? -6.781 -1.934 -6.844 1 97.75 97 VAL A N 1
ATOM 750 C CA . VAL A 1 97 ? -6.121 -0.848 -6.129 1 97.75 97 VAL A CA 1
ATOM 751 C C . VAL A 1 97 ? -4.641 -0.805 -6.508 1 97.75 97 VAL A C 1
ATOM 753 O O . VAL A 1 97 ? -3.984 0.228 -6.355 1 97.75 97 VAL A O 1
ATOM 756 N N . GLU A 1 98 ? -4.094 -1.875 -6.992 1 98.31 98 GLU A N 1
ATOM 757 C CA . GLU A 1 98 ? -2.732 -1.911 -7.52 1 98.31 98 GLU A CA 1
ATOM 758 C C . GLU A 1 98 ? -2.645 -2.805 -8.75 1 98.31 98 GLU A C 1
ATOM 760 O O . GLU A 1 98 ? -3.289 -3.854 -8.812 1 98.31 98 GLU A O 1
ATOM 765 N N . VAL A 1 99 ? -1.845 -2.346 -9.703 1 98.69 99 VAL A N 1
ATOM 766 C CA . VAL A 1 99 ? -1.562 -3.141 -10.898 1 98.69 99 VAL A CA 1
ATOM 767 C C . VAL A 1 99 ? -0.061 -3.139 -11.172 1 98.69 99 VAL A C 1
ATOM 769 O O . VAL A 1 99 ? 0.577 -2.084 -11.164 1 98.69 99 VAL A O 1
ATOM 772 N N . TYR A 1 100 ? 0.438 -4.312 -11.453 1 98.38 100 TYR A N 1
ATOM 773 C CA . TYR A 1 100 ? 1.854 -4.484 -11.75 1 98.38 100 TYR A CA 1
ATOM 774 C C . TYR A 1 100 ? 2.047 -5.246 -13.062 1 98.38 100 TYR A C 1
ATOM 776 O O . TYR A 1 100 ? 1.359 -6.238 -13.312 1 98.38 100 TYR A O 1
ATOM 784 N N . TYR A 1 101 ? 2.941 -4.715 -13.898 1 97.75 101 TYR A N 1
ATOM 785 C CA . TYR A 1 101 ? 3.504 -5.512 -14.984 1 97.75 101 TYR A CA 1
ATOM 786 C C . TYR A 1 101 ? 4.664 -6.367 -14.484 1 97.75 101 TYR A C 1
ATOM 788 O O . TYR A 1 101 ? 5.672 -5.84 -14.008 1 97.75 101 TYR A O 1
ATOM 796 N N . THR A 1 102 ? 4.469 -7.645 -14.602 1 96.5 102 THR A N 1
ATOM 797 C CA . THR A 1 102 ? 5.41 -8.508 -13.891 1 96.5 102 THR A CA 1
ATOM 798 C C . THR A 1 102 ? 6.113 -9.453 -14.859 1 96.5 102 THR A C 1
ATOM 800 O O . THR A 1 102 ? 5.703 -9.594 -16.016 1 96.5 102 THR A O 1
ATOM 803 N N . THR A 1 103 ? 7.23 -10 -14.312 1 92.19 103 THR A N 1
ATOM 804 C CA . THR A 1 103 ? 7.863 -11.148 -14.953 1 92.19 103 THR A CA 1
ATOM 805 C C . THR A 1 103 ? 7.512 -12.438 -14.227 1 92.19 103 THR A C 1
ATOM 807 O O . THR A 1 103 ? 7.035 -12.406 -13.086 1 92.19 103 THR A O 1
ATOM 810 N N . GLY A 1 104 ? 7.641 -13.547 -14.961 1 88.81 104 GLY A N 1
ATOM 811 C CA . GLY A 1 104 ? 7.277 -14.836 -14.398 1 88.81 104 GLY A CA 1
ATOM 812 C C . GLY A 1 104 ? 6.066 -15.461 -15.062 1 88.81 104 GLY A C 1
ATOM 813 O O . GLY A 1 104 ? 5.895 -15.359 -16.281 1 88.81 104 GLY A O 1
ATOM 814 N N . GLN A 1 105 ? 5.234 -15.977 -14.141 1 91.31 105 GLN A N 1
ATOM 815 C CA . GLN A 1 105 ? 4.117 -16.766 -14.633 1 91.31 105 GLN A CA 1
ATOM 816 C C . GLN A 1 105 ? 2.986 -15.875 -15.141 1 91.31 105 GLN A C 1
ATOM 818 O O . GLN A 1 105 ? 2.229 -16.266 -16.031 1 91.31 105 GLN A O 1
ATOM 823 N N . TYR A 1 106 ? 2.893 -14.648 -14.602 1 96.56 106 TYR A N 1
ATOM 824 C CA . TYR A 1 106 ? 1.764 -13.781 -14.914 1 96.56 106 TYR A CA 1
ATOM 825 C C . TYR A 1 106 ? 2.213 -12.586 -15.734 1 96.56 106 TYR A C 1
ATOM 827 O O . TYR A 1 106 ? 3.295 -12.039 -15.516 1 96.56 106 TYR A O 1
ATOM 835 N N . SER A 1 107 ? 1.311 -12.188 -16.641 1 97.38 107 SER A N 1
ATOM 836 C CA . SER A 1 107 ? 1.531 -10.938 -17.375 1 97.38 107 SER A CA 1
ATOM 837 C C . SER A 1 107 ? 1.259 -9.727 -16.5 1 97.38 107 SER A C 1
ATOM 839 O O . SER A 1 107 ? 2.004 -8.742 -16.547 1 97.38 107 SER A O 1
ATOM 841 N N . ILE A 1 108 ? 0.181 -9.781 -15.828 1 98.31 108 ILE A N 1
ATOM 842 C CA . ILE A 1 108 ? -0.271 -8.719 -14.938 1 98.31 108 ILE A CA 1
ATOM 843 C C . ILE A 1 108 ? -0.571 -9.297 -13.555 1 98.31 108 ILE A C 1
ATOM 845 O O . ILE A 1 108 ? -1.114 -10.398 -13.438 1 98.31 108 ILE A O 1
ATOM 849 N N . PHE A 1 109 ? -0.202 -8.586 -12.562 1 98.5 109 PHE A N 1
ATOM 850 C CA . PHE A 1 109 ? -0.503 -8.922 -11.172 1 98.5 109 PHE A CA 1
ATOM 851 C C . PHE A 1 109 ? -1.218 -7.77 -10.477 1 98.5 109 PHE A C 1
ATOM 853 O O . PHE A 1 109 ? -0.742 -6.633 -10.5 1 98.5 109 PHE A O 1
ATOM 860 N N . ILE A 1 110 ? -2.426 -8.039 -9.867 1 98.75 110 ILE A N 1
ATOM 861 C CA . ILE A 1 110 ? -3.199 -6.922 -9.344 1 98.75 110 ILE A CA 1
ATOM 862 C C . ILE A 1 110 ? -3.621 -7.223 -7.902 1 98.75 110 ILE A C 1
ATOM 864 O O . ILE A 1 110 ? -3.746 -8.383 -7.52 1 98.75 110 ILE A O 1
ATOM 868 N N . LYS A 1 111 ? -3.723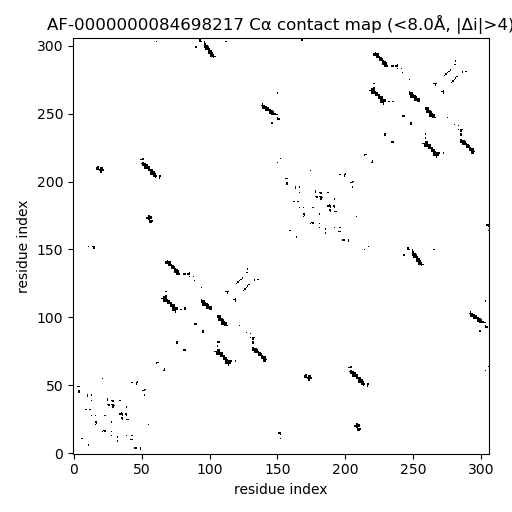 -6.234 -7.156 1 98.44 111 LYS A N 1
ATOM 869 C CA . LYS A 1 111 ? -4.359 -6.266 -5.844 1 98.44 111 LYS A CA 1
ATOM 870 C C . LYS A 1 111 ? -5.793 -5.742 -5.914 1 98.44 111 LYS A C 1
ATOM 872 O O . LYS A 1 111 ? -6.039 -4.672 -6.477 1 98.44 111 LYS A O 1
ATOM 877 N N . VAL A 1 112 ? -6.738 -6.48 -5.352 1 98.5 112 VAL A N 1
ATOM 878 C CA . VAL A 1 112 ? -8.156 -6.148 -5.395 1 98.5 112 VAL A CA 1
ATOM 879 C C . VAL A 1 112 ? -8.719 -6.109 -3.975 1 98.5 112 VAL A C 1
ATOM 881 O O . VAL A 1 112 ? -8.414 -6.977 -3.154 1 98.5 112 VAL A O 1
ATOM 884 N N . MET A 1 113 ? -9.531 -5.141 -3.715 1 98.06 113 MET A N 1
ATOM 885 C CA . MET A 1 113 ? -10.195 -5.016 -2.42 1 98.06 113 MET A CA 1
ATOM 886 C C . MET A 1 113 ? -11.703 -4.863 -2.594 1 98.06 113 MET A C 1
ATOM 888 O O . MET A 1 113 ? -12.164 -4.074 -3.42 1 98.06 113 MET A O 1
ATOM 892 N N . CYS A 1 114 ? -12.406 -5.648 -1.834 1 97 114 CYS A N 1
ATOM 893 C CA . CYS A 1 114 ? -13.867 -5.656 -1.866 1 97 114 CYS A CA 1
ATOM 894 C C . CYS A 1 114 ? -14.445 -5.684 -0.456 1 97 114 CYS A C 1
ATOM 896 O O . CYS A 1 114 ? -13.742 -6.035 0.498 1 97 114 CYS A O 1
ATOM 898 N N . LYS A 1 115 ? -15.719 -5.371 -0.385 1 95.69 115 LYS A N 1
ATOM 899 C CA . LYS A 1 115 ? -16.391 -5.383 0.91 1 95.69 115 LYS A CA 1
ATOM 900 C C . LYS A 1 115 ? -16.75 -6.805 1.327 1 95.69 115 LYS A C 1
ATOM 902 O O . LYS A 1 115 ? -16.672 -7.152 2.508 1 95.69 115 LYS A O 1
ATOM 907 N N . THR A 1 116 ? -17.172 -7.613 0.309 1 95.62 116 THR A N 1
ATOM 908 C CA . THR A 1 116 ? -17.609 -8.969 0.614 1 95.62 116 THR A CA 1
ATOM 909 C C . THR A 1 116 ? -17.047 -9.961 -0.398 1 95.62 116 THR A C 1
ATOM 911 O O . THR A 1 116 ? -16.562 -9.57 -1.461 1 95.62 116 THR A O 1
ATOM 914 N N . ILE A 1 117 ? -17.172 -11.219 0.006 1 95.38 117 ILE A N 1
ATOM 915 C CA . ILE A 1 117 ? -16.75 -12.289 -0.895 1 95.38 117 ILE A CA 1
ATOM 916 C C . ILE A 1 117 ? -17.656 -12.305 -2.127 1 95.38 117 ILE A C 1
ATOM 918 O O . ILE A 1 117 ? -17.203 -12.594 -3.236 1 95.38 117 ILE A O 1
ATOM 922 N N . GLU A 1 118 ? -18.938 -11.977 -1.901 1 96.88 118 GLU A N 1
ATOM 923 C CA . GLU A 1 118 ? -19.859 -11.906 -3.02 1 96.88 118 GLU A CA 1
ATOM 924 C C . GLU A 1 118 ? -19.438 -10.844 -4.031 1 96.88 118 GLU A C 1
ATOM 926 O O . GLU A 1 118 ? -19.484 -11.086 -5.238 1 96.88 118 GLU A O 1
ATOM 931 N N . SER A 1 119 ? -19.094 -9.719 -3.527 1 96.62 119 SER A N 1
ATOM 932 C CA . SER A 1 119 ? -18.609 -8.648 -4.395 1 96.62 119 SER A CA 1
ATOM 933 C C . SER A 1 119 ? -17.344 -9.078 -5.141 1 96.62 119 SER A C 1
ATOM 935 O O . SER A 1 119 ? -17.188 -8.781 -6.328 1 96.62 119 SER A O 1
ATOM 937 N N . LEU A 1 120 ? -16.5 -9.812 -4.469 1 97.19 120 LEU A N 1
ATOM 938 C CA . LEU A 1 120 ? -15.289 -10.312 -5.117 1 97.19 120 LEU A CA 1
ATOM 939 C C . LEU A 1 120 ? -15.641 -11.273 -6.25 1 97.19 120 LEU A C 1
ATOM 941 O O . LEU A 1 120 ? -15.062 -11.188 -7.34 1 97.19 120 LEU A O 1
ATOM 945 N N . GLN A 1 121 ? -16.531 -12.148 -5.953 1 97.19 121 GLN A N 1
ATOM 946 C CA . GLN A 1 121 ? -16.969 -13.086 -6.984 1 97.19 121 GLN A CA 1
ATOM 947 C C . GLN A 1 121 ? -17.469 -12.344 -8.219 1 97.19 121 GLN A C 1
ATOM 949 O O . GLN A 1 121 ? -17.125 -12.703 -9.344 1 97.19 121 GLN A O 1
ATOM 954 N N . ASP A 1 122 ? -18.25 -11.305 -8 1 98.12 122 ASP A N 1
ATOM 955 C CA . ASP A 1 122 ? -18.781 -10.5 -9.094 1 98.12 122 ASP A CA 1
ATOM 956 C C . ASP A 1 122 ? -17.641 -9.828 -9.875 1 98.12 122 ASP A C 1
ATOM 958 O O . ASP A 1 122 ? -17.609 -9.898 -11.109 1 98.12 122 ASP A O 1
ATOM 962 N N . VAL A 1 123 ? -16.719 -9.258 -9.172 1 97.88 123 VAL A N 1
ATOM 963 C CA . VAL A 1 123 ? -15.578 -8.57 -9.789 1 97.88 123 VAL A CA 1
ATOM 964 C C . VAL A 1 123 ? -14.758 -9.57 -10.602 1 97.88 123 VAL A C 1
ATOM 966 O O . VAL A 1 123 ? -14.383 -9.289 -11.742 1 97.88 123 VAL A O 1
ATOM 969 N N . LEU A 1 124 ? -14.531 -10.75 -10.047 1 97.88 124 LEU A N 1
ATOM 970 C CA . LEU A 1 124 ? -13.711 -11.766 -10.688 1 97.88 124 LEU A CA 1
ATOM 971 C C . LEU A 1 124 ? -14.383 -12.305 -11.945 1 97.88 124 LEU A C 1
ATOM 973 O O . LEU A 1 124 ? -13.789 -12.305 -13.023 1 97.88 124 LEU A O 1
ATOM 977 N N . ILE A 1 125 ? -15.625 -12.68 -11.82 1 97.5 125 ILE A N 1
ATOM 978 C CA . ILE A 1 125 ? -16.312 -13.406 -12.875 1 97.5 125 ILE A CA 1
ATOM 979 C C . ILE A 1 125 ? -16.828 -12.43 -13.93 1 97.5 125 ILE A C 1
ATOM 981 O O . ILE A 1 125 ? -16.562 -12.594 -15.125 1 97.5 125 ILE A O 1
ATOM 985 N N . ASN A 1 126 ? -17.406 -11.328 -13.5 1 98.19 126 ASN A N 1
ATOM 986 C CA . ASN A 1 126 ? -18.156 -10.5 -14.438 1 98.19 126 ASN A CA 1
ATOM 987 C C . ASN A 1 126 ? -17.344 -9.305 -14.914 1 98.19 126 ASN A C 1
ATOM 989 O O . ASN A 1 126 ? -17.688 -8.664 -15.906 1 98.19 126 ASN A O 1
ATOM 993 N N . LYS A 1 127 ? -16.312 -9 -14.242 1 98.19 127 LYS A N 1
ATOM 994 C CA . LYS A 1 127 ? -15.578 -7.801 -14.633 1 98.19 127 LYS A CA 1
ATOM 995 C C . LYS A 1 127 ? -14.18 -8.156 -15.133 1 98.19 127 LYS A C 1
ATOM 997 O O . LYS A 1 127 ? -13.828 -7.848 -16.281 1 98.19 127 LYS A O 1
ATOM 1002 N N . ILE A 1 128 ? -13.469 -8.953 -14.383 1 98.44 128 ILE A N 1
ATOM 1003 C CA . ILE A 1 128 ? -12.078 -9.219 -14.727 1 98.44 128 ILE A CA 1
ATOM 1004 C C . ILE A 1 128 ? -12.008 -10.336 -15.766 1 98.44 128 ILE A C 1
ATOM 1006 O O . ILE A 1 128 ? -11.453 -10.156 -16.844 1 98.44 128 ILE A O 1
ATOM 1010 N N . GLN A 1 129 ? -12.578 -11.445 -15.453 1 97.69 129 GLN A N 1
ATOM 1011 C CA . GLN A 1 129 ? -12.477 -12.594 -16.344 1 97.69 129 GLN A CA 1
ATOM 1012 C C . GLN A 1 129 ? -13.266 -12.375 -17.625 1 97.69 129 GLN A C 1
ATOM 1014 O O . GLN A 1 129 ? -13.07 -13.094 -18.609 1 97.69 129 GLN A O 1
ATOM 1019 N N . SER A 1 130 ? -14.102 -11.383 -17.609 1 97.62 130 SER A N 1
ATOM 1020 C CA . SER A 1 130 ? -14.883 -11.07 -18.797 1 97.62 130 SER A CA 1
ATOM 1021 C C . SER A 1 130 ? -14.086 -10.203 -19.781 1 97.62 130 SER A C 1
ATOM 1023 O O . SER A 1 130 ? -14.516 -9.992 -20.906 1 97.62 130 SER A O 1
ATOM 1025 N N . ILE A 1 131 ? -13 -9.719 -19.375 1 98.19 131 ILE A N 1
ATOM 1026 C CA . ILE A 1 131 ? -12.141 -8.945 -20.266 1 98.19 131 ILE A CA 1
ATOM 1027 C C . ILE A 1 131 ? -11.578 -9.852 -21.359 1 98.19 131 ILE A C 1
ATOM 1029 O O . ILE A 1 131 ? -10.914 -10.852 -21.062 1 98.19 131 ILE A O 1
ATOM 1033 N N . ASP A 1 132 ? -11.688 -9.484 -22.609 1 98.06 132 ASP A N 1
ATOM 1034 C CA . ASP A 1 132 ? -11.398 -10.344 -23.75 1 98.06 132 ASP A CA 1
ATOM 1035 C C . ASP A 1 132 ? -9.914 -10.711 -23.812 1 98.06 132 ASP A C 1
ATOM 1037 O O . ASP A 1 132 ? -9.562 -11.812 -24.219 1 98.06 132 ASP A O 1
ATOM 1041 N N . GLU A 1 133 ? -9.133 -9.758 -23.359 1 98.5 133 GLU A N 1
ATOM 1042 C CA . GLU A 1 133 ? -7.684 -9.898 -23.5 1 98.5 133 GLU A CA 1
ATOM 1043 C C . GLU A 1 133 ? -7.137 -10.906 -22.484 1 98.5 133 GLU A C 1
ATOM 1045 O O . GLU A 1 133 ? -5.988 -11.344 -22.609 1 98.5 133 GLU A O 1
ATOM 1050 N N . ILE A 1 134 ? -7.953 -11.398 -21.531 1 98.56 134 ILE A N 1
ATOM 1051 C CA . ILE A 1 134 ? -7.477 -12.234 -20.438 1 98.56 134 ILE A CA 1
ATOM 1052 C C . ILE A 1 134 ? -7.711 -13.703 -20.766 1 98.56 134 ILE A C 1
ATOM 1054 O O . ILE A 1 134 ? -8.836 -14.109 -21.062 1 98.56 134 ILE A O 1
ATOM 1058 N N . GLN A 1 135 ? -6.609 -14.43 -20.703 1 98.38 135 GLN A N 1
ATOM 1059 C CA . GLN A 1 135 ? -6.664 -15.867 -20.953 1 98.38 135 GLN A CA 1
ATOM 1060 C C . GLN A 1 135 ? -7.082 -16.625 -19.688 1 98.38 135 GLN A C 1
ATOM 1062 O O . GLN A 1 135 ? -7.934 -17.516 -19.75 1 98.38 135 GLN A O 1
ATOM 1067 N N . SER A 1 136 ? -6.543 -16.344 -18.594 1 97.94 136 SER A N 1
ATOM 1068 C CA . SER A 1 136 ? -6.832 -17.031 -17.328 1 97.94 136 SER A CA 1
ATOM 1069 C C . SER A 1 136 ? -6.375 -16.203 -16.141 1 97.94 136 SER A C 1
ATOM 1071 O O . SER A 1 136 ? -5.629 -15.227 -16.297 1 97.94 136 SER A O 1
ATOM 1073 N N . THR A 1 137 ? -6.898 -16.5 -15.055 1 97.56 137 THR A N 1
ATOM 1074 C CA . THR A 1 137 ? -6.539 -15.82 -13.812 1 97.56 137 THR A CA 1
ATOM 1075 C C . THR A 1 137 ? -6.277 -16.828 -12.703 1 97.56 137 THR A C 1
ATOM 1077 O O . THR A 1 137 ? -6.809 -17.938 -12.734 1 97.56 137 THR A O 1
ATOM 1080 N N . GLU A 1 138 ? -5.418 -16.484 -11.773 1 96.19 138 GLU A N 1
ATOM 1081 C CA . GLU A 1 138 ? -5.211 -17.172 -10.5 1 96.19 138 GLU A CA 1
ATOM 1082 C C . GLU A 1 138 ? -5.383 -16.203 -9.328 1 96.19 138 GLU A C 1
ATOM 1084 O O . GLU A 1 138 ? -4.805 -15.117 -9.32 1 96.19 138 GLU A O 1
ATOM 1089 N N . THR A 1 139 ? -6.211 -16.672 -8.359 1 96.38 139 THR A N 1
ATOM 1090 C CA . THR A 1 139 ? -6.555 -15.773 -7.266 1 96.38 139 THR A CA 1
ATOM 1091 C C . THR A 1 139 ? -5.973 -16.266 -5.949 1 96.38 139 THR A C 1
ATOM 1093 O O . THR A 1 139 ? -6.055 -17.469 -5.637 1 96.38 139 THR A O 1
ATOM 1096 N N . LEU A 1 140 ? -5.332 -15.383 -5.25 1 96.38 140 LEU A N 1
ATOM 1097 C CA . LEU A 1 140 ? -4.883 -15.578 -3.877 1 96.38 140 LEU A CA 1
ATOM 1098 C C . LEU A 1 140 ? -5.648 -14.68 -2.916 1 96.38 140 LEU A C 1
ATOM 1100 O O . LEU A 1 140 ? -5.543 -13.453 -2.996 1 96.38 140 LEU A O 1
ATOM 1104 N N . ILE A 1 141 ? -6.375 -15.289 -2.018 1 96.69 141 ILE A N 1
ATOM 1105 C CA . ILE A 1 141 ? -7.148 -14.508 -1.064 1 96.69 141 ILE A CA 1
ATOM 1106 C C . ILE A 1 141 ? -6.348 -14.32 0.223 1 96.69 141 ILE A C 1
ATOM 1108 O O . ILE A 1 141 ? -5.758 -15.273 0.737 1 96.69 141 ILE A O 1
ATOM 1112 N N . SER A 1 142 ? -6.297 -13.117 0.725 1 97.75 142 SER A N 1
ATOM 1113 C CA . SER A 1 142 ? -5.641 -12.812 1.993 1 97.75 142 SER A CA 1
ATOM 1114 C C . SER A 1 142 ? -6.582 -13.047 3.17 1 97.75 142 SER A C 1
ATOM 1116 O O . SER A 1 142 ? -7.672 -12.477 3.225 1 97.75 142 SER A O 1
ATOM 1118 N N . LEU A 1 143 ? -6.188 -13.891 4.059 1 95.88 143 LEU A N 1
ATOM 1119 C CA . LEU A 1 143 ? -6.973 -14.125 5.266 1 95.88 143 LEU A CA 1
ATOM 1120 C C . LEU A 1 143 ? -6.535 -13.188 6.391 1 95.88 143 LEU A C 1
ATOM 1122 O O . LEU A 1 143 ? -7.336 -12.828 7.254 1 95.88 143 LEU A O 1
ATOM 1126 N N . GLN A 1 144 ? -5.289 -12.852 6.344 1 95.44 144 GLN A N 1
ATOM 1127 C CA . GLN A 1 144 ? -4.676 -11.945 7.312 1 95.44 144 GLN A CA 1
ATOM 1128 C C . GLN A 1 144 ? -3.547 -11.141 6.68 1 95.44 144 GLN A C 1
ATOM 1130 O O . GLN A 1 144 ? -2.857 -11.625 5.781 1 95.44 144 GLN A O 1
ATOM 1135 N N . ASN A 1 145 ? -3.443 -9.969 7.109 1 96.94 145 ASN A N 1
ATOM 1136 C CA . ASN A 1 145 ? -2.328 -9.102 6.734 1 96.94 145 ASN A CA 1
ATOM 1137 C C . ASN A 1 145 ? -1.601 -8.562 7.961 1 96.94 145 ASN A C 1
ATOM 1139 O O . ASN A 1 145 ? -1.815 -7.418 8.359 1 96.94 145 ASN A O 1
ATOM 1143 N N . PRO A 1 146 ? -0.648 -9.32 8.477 1 96.5 146 PRO A N 1
ATOM 1144 C CA . PRO A 1 146 ? -0.058 -8.977 9.773 1 96.5 146 PRO A CA 1
ATOM 1145 C C . PRO A 1 146 ? 0.978 -7.859 9.672 1 96.5 146 PRO A C 1
ATOM 1147 O O . PRO A 1 146 ? 1.31 -7.227 10.68 1 96.5 146 PRO A O 1
ATOM 1150 N N . ILE A 1 147 ? 1.557 -7.707 8.492 1 95.88 147 ILE A N 1
ATOM 1151 C CA . ILE A 1 147 ? 2.598 -6.695 8.336 1 95.88 147 ILE A CA 1
ATOM 1152 C C . ILE A 1 147 ? 2.254 -5.777 7.164 1 95.88 147 ILE A C 1
ATOM 1154 O O . ILE A 1 147 ? 2.004 -6.246 6.051 1 95.88 147 ILE A O 1
ATOM 1158 N N . ILE A 1 148 ? 2.139 -4.566 7.422 1 94.19 148 ILE A N 1
ATOM 1159 C CA . ILE A 1 148 ? 2.037 -3.492 6.438 1 94.19 148 ILE A CA 1
ATOM 1160 C C . ILE A 1 148 ? 2.904 -2.312 6.871 1 94.19 148 ILE A C 1
ATOM 1162 O O . ILE A 1 148 ? 2.658 -1.707 7.918 1 9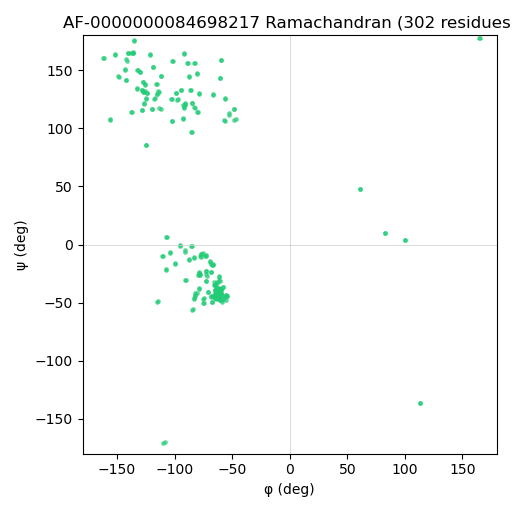4.19 148 ILE A O 1
ATOM 1166 N N . ARG A 1 149 ? 3.924 -2.041 6.094 1 93.31 149 ARG A N 1
ATOM 1167 C CA . ARG A 1 149 ? 4.801 -0.929 6.453 1 93.31 149 ARG A CA 1
ATOM 1168 C C . ARG A 1 149 ? 5.445 -0.32 5.211 1 93.31 149 ARG A C 1
ATOM 1170 O O . ARG A 1 149 ? 5.371 -0.894 4.121 1 93.31 149 ARG A O 1
ATOM 1177 N N . THR A 1 150 ? 5.941 0.809 5.363 1 90.5 150 THR A N 1
ATOM 1178 C CA . THR A 1 150 ? 6.668 1.482 4.293 1 90.5 150 THR A CA 1
ATOM 1179 C C . THR A 1 150 ? 8.164 1.166 4.371 1 90.5 150 THR A C 1
ATOM 1181 O O . THR A 1 150 ? 8.633 0.62 5.367 1 90.5 150 THR A O 1
ATOM 1184 N N . ILE A 1 151 ? 8.859 1.413 3.355 1 92.88 151 ILE A N 1
ATOM 1185 C CA . ILE A 1 151 ? 10.305 1.213 3.332 1 92.88 151 ILE A CA 1
ATOM 1186 C C . ILE A 1 151 ? 10.969 2.074 4.406 1 92.88 151 ILE A C 1
ATOM 1188 O O . ILE A 1 151 ? 10.359 3.027 4.906 1 92.88 151 ILE A O 1
ATOM 1192 N N . ARG A 1 152 ? 12.141 1.626 4.734 1 87.69 152 ARG A N 1
ATOM 1193 C CA . ARG A 1 152 ? 12.977 2.436 5.613 1 87.69 152 ARG A CA 1
ATOM 1194 C C . ARG A 1 152 ? 14.055 3.172 4.824 1 87.69 152 ARG A C 1
ATOM 1196 O O . ARG A 1 152 ? 15.023 2.562 4.371 1 87.69 152 ARG A O 1
ATOM 1203 N N . PRO A 1 153 ? 13.766 4.496 4.73 1 86.25 153 PRO A N 1
ATOM 1204 C CA . PRO A 1 153 ? 14.742 5.262 3.941 1 86.25 153 PRO A CA 1
ATOM 1205 C C . PRO A 1 153 ? 16.156 5.188 4.512 1 86.25 153 PRO A C 1
ATOM 1207 O O . PRO A 1 153 ? 16.328 4.984 5.715 1 86.25 153 PRO A O 1
ATOM 1210 N N . MET B 1 1 ? -22.875 -1.682 22.781 1 38.66 1 MET B N 1
ATOM 1211 C CA . MET B 1 1 ? -22.016 -2.104 21.672 1 38.66 1 MET B CA 1
ATOM 1212 C C . MET B 1 1 ? -21.5 -0.9 20.891 1 38.66 1 MET B C 1
ATOM 1214 O O . MET B 1 1 ? -22.266 0.017 20.594 1 38.66 1 MET B O 1
ATOM 1218 N N . ALA B 1 2 ? -20.391 -0.475 21.016 1 48.03 2 ALA B N 1
ATOM 1219 C CA . ALA B 1 2 ? -20.047 0.83 20.453 1 48.03 2 ALA B CA 1
ATOM 1220 C C . ALA B 1 2 ? -20.531 0.949 19 1 48.03 2 ALA B C 1
ATOM 1222 O O . ALA B 1 2 ? -20.453 -0.005 18.234 1 48.03 2 ALA B O 1
ATOM 1223 N N . GLU B 1 3 ? -21.562 1.723 18.719 1 60.03 3 GLU B N 1
ATOM 1224 C CA . GLU B 1 3 ? -22.203 1.856 17.406 1 60.03 3 GLU B CA 1
ATOM 1225 C C . GLU B 1 3 ? -21.172 2.07 16.312 1 60.03 3 GLU B C 1
ATOM 1227 O O . GLU B 1 3 ? -20.234 2.861 16.469 1 60.03 3 GLU B O 1
ATOM 1232 N N . ILE B 1 4 ? -21.094 1.078 15.344 1 71.69 4 ILE B N 1
ATOM 1233 C CA . ILE B 1 4 ? -20.219 1.196 14.18 1 71.69 4 ILE B CA 1
ATOM 1234 C C . ILE B 1 4 ? -20.562 2.475 13.414 1 71.69 4 ILE B C 1
ATOM 1236 O O . ILE B 1 4 ? -21.703 2.699 13.039 1 71.69 4 ILE B O 1
ATOM 1240 N N . TYR B 1 5 ? -19.703 3.5 13.492 1 85 5 TYR B N 1
ATOM 1241 C CA . TYR B 1 5 ? -19.906 4.746 12.766 1 85 5 TYR B CA 1
ATOM 1242 C C . TYR B 1 5 ? -20.125 4.484 11.281 1 85 5 TYR B C 1
ATOM 1244 O O . TYR B 1 5 ? -19.25 3.914 10.609 1 85 5 TYR B O 1
ATOM 1252 N N . GLN B 1 6 ? -21.375 4.75 10.867 1 90.06 6 GLN B N 1
ATOM 1253 C CA . GLN B 1 6 ? -21.703 4.633 9.453 1 90.06 6 GLN B CA 1
ATOM 1254 C C . GLN B 1 6 ? -21.5 5.965 8.734 1 90.06 6 GLN B C 1
ATOM 1256 O O . GLN B 1 6 ? -22.203 6.934 9 1 90.06 6 GLN B O 1
ATOM 1261 N N . ILE B 1 7 ? -20.688 5.918 7.836 1 93.31 7 ILE B N 1
ATOM 1262 C CA . ILE B 1 7 ? -20.359 7.176 7.18 1 93.31 7 ILE B CA 1
ATOM 1263 C C . ILE B 1 7 ? -21.438 7.527 6.156 1 93.31 7 ILE B C 1
ATOM 1265 O O . ILE B 1 7 ? -22 6.641 5.516 1 93.31 7 ILE B O 1
ATOM 1269 N N . ASP B 1 8 ? -21.656 8.844 5.992 1 95.94 8 ASP B N 1
ATOM 1270 C CA . ASP B 1 8 ? -22.594 9.32 4.969 1 95.94 8 ASP B CA 1
ATOM 1271 C C . ASP B 1 8 ? -21.844 10.008 3.83 1 95.94 8 ASP B C 1
ATOM 1273 O O . ASP B 1 8 ? -20.609 9.898 3.727 1 95.94 8 ASP B O 1
ATOM 1277 N N . ASN B 1 9 ? -22.609 10.656 2.939 1 96.25 9 ASN B N 1
ATOM 1278 C CA . ASN B 1 9 ? -22.016 11.234 1.738 1 96.25 9 ASN B CA 1
ATOM 1279 C C . ASN B 1 9 ? -21.016 12.336 2.082 1 96.25 9 ASN B C 1
ATOM 1281 O O . ASN B 1 9 ? -19.953 12.445 1.451 1 96.25 9 ASN B O 1
ATOM 1285 N N . LEU B 1 10 ? -21.375 13.094 3.064 1 97.31 10 LEU B N 1
ATOM 1286 C CA . LEU B 1 10 ? -20.469 14.156 3.461 1 97.31 10 LEU B CA 1
ATOM 1287 C C . LEU B 1 10 ? -19.172 13.578 4.004 1 97.31 10 LEU B C 1
ATOM 1289 O O . LEU B 1 10 ? -18.078 14.07 3.678 1 97.31 10 LEU B O 1
ATOM 1293 N N . ASP B 1 11 ? -19.297 12.578 4.867 1 97.31 11 ASP B N 1
ATOM 1294 C CA . ASP B 1 11 ? -18.094 11.914 5.387 1 97.31 11 ASP B CA 1
ATOM 1295 C C . ASP B 1 11 ? -17.203 11.414 4.25 1 97.31 11 ASP B C 1
ATOM 1297 O O . ASP B 1 11 ? -15.984 11.578 4.293 1 97.31 11 ASP B O 1
ATOM 1301 N N . ARG B 1 12 ? -17.844 10.805 3.277 1 96.12 12 ARG B N 1
ATOM 1302 C CA . ARG B 1 12 ? -17.094 10.281 2.135 1 96.12 12 ARG B CA 1
ATOM 1303 C C . ARG B 1 12 ? -16.375 11.406 1.39 1 96.12 12 ARG B C 1
ATOM 1305 O O . ARG B 1 12 ? -15.211 11.258 1.008 1 96.12 12 ARG B O 1
ATOM 1312 N N . ASP B 1 13 ? -17.047 12.438 1.213 1 96.69 13 ASP B N 1
ATOM 1313 C CA . ASP B 1 13 ? -16.453 13.586 0.531 1 96.69 13 ASP B CA 1
ATOM 1314 C C . ASP B 1 13 ? -15.25 14.117 1.294 1 96.69 13 ASP B C 1
ATOM 1316 O O . ASP B 1 13 ? -14.211 14.414 0.696 1 96.69 13 ASP B O 1
ATOM 1320 N N . ILE B 1 14 ? -15.43 14.203 2.547 1 97.44 14 ILE B N 1
ATOM 1321 C CA . ILE B 1 14 ? -14.352 14.695 3.404 1 97.44 14 ILE B CA 1
ATOM 1322 C C . ILE B 1 14 ? -13.156 13.758 3.32 1 97.44 14 ILE B C 1
ATOM 1324 O O . ILE B 1 14 ? -12.016 14.203 3.156 1 97.44 14 ILE B O 1
ATOM 1328 N N . LEU B 1 15 ? -13.422 12.5 3.377 1 96.81 15 LEU B N 1
ATOM 1329 C CA . LEU B 1 15 ? -12.359 11.508 3.303 1 96.81 15 LEU B CA 1
ATOM 1330 C C . LEU B 1 15 ? -11.609 11.602 1.976 1 96.81 15 LEU B C 1
ATOM 1332 O O . LEU B 1 15 ? -10.375 11.609 1.95 1 96.81 15 LEU B O 1
ATOM 1336 N N . HIS B 1 16 ? -12.375 11.742 0.958 1 95.62 16 HIS B N 1
ATOM 1337 C CA . HIS B 1 16 ? -11.758 11.844 -0.359 1 95.62 16 HIS B CA 1
ATOM 1338 C C . HIS B 1 16 ? -10.844 13.062 -0.448 1 95.62 16 HIS B C 1
ATOM 1340 O O . HIS B 1 16 ? -9.727 12.969 -0.969 1 95.62 16 HIS B O 1
ATOM 1346 N N . ALA B 1 17 ? -11.305 14.133 0.063 1 96.12 17 ALA B N 1
ATOM 1347 C CA . ALA B 1 17 ? -10.531 15.367 0.027 1 96.12 17 ALA B CA 1
ATOM 1348 C C . ALA B 1 17 ? -9.25 15.234 0.851 1 96.12 17 ALA B C 1
ATOM 1350 O O . ALA B 1 17 ? -8.172 15.609 0.395 1 96.12 17 ALA B O 1
ATOM 1351 N N . LEU B 1 18 ? -9.359 14.625 2.018 1 96.31 18 LEU B N 1
ATOM 1352 C CA . LEU B 1 18 ? -8.219 14.531 2.93 1 96.31 18 LEU B CA 1
ATOM 1353 C C . LEU B 1 18 ? -7.25 13.445 2.48 1 96.31 18 LEU B C 1
ATOM 1355 O O . LEU B 1 18 ? -6.055 13.516 2.777 1 96.31 18 LEU B O 1
ATOM 1359 N N . MET B 1 19 ? -7.777 12.469 1.751 1 95.06 19 MET B N 1
ATOM 1360 C CA . MET B 1 19 ? -6.914 11.445 1.169 1 95.06 19 MET B CA 1
ATOM 1361 C C . MET B 1 19 ? -6.102 12.008 0.01 1 95.06 19 MET B C 1
ATOM 1363 O O . MET B 1 19 ? -5.023 11.5 -0.303 1 95.06 19 MET B O 1
ATOM 1367 N N . ALA B 1 20 ? -6.652 13.023 -0.572 1 94 20 ALA B N 1
ATOM 1368 C CA . ALA B 1 20 ? -5.926 13.703 -1.64 1 94 20 ALA B CA 1
ATOM 1369 C C . ALA B 1 20 ? -4.918 14.695 -1.069 1 94 20 ALA B C 1
ATOM 1371 O O . ALA B 1 20 ? -3.785 14.789 -1.554 1 94 20 ALA B O 1
ATOM 1372 N N . ASN B 1 21 ? -5.344 15.375 -0.09 1 95.56 21 ASN B N 1
ATOM 1373 C CA . ASN B 1 21 ? -4.504 16.359 0.586 1 95.56 21 ASN B CA 1
ATOM 1374 C C . ASN B 1 21 ? -4.977 16.609 2.016 1 95.56 21 ASN B C 1
ATOM 1376 O O . ASN B 1 21 ? -5.938 17.344 2.238 1 95.56 21 ASN B O 1
ATOM 1380 N N . ALA B 1 22 ? -4.219 16.125 2.879 1 96 22 ALA B N 1
ATOM 1381 C CA . ALA B 1 22 ? -4.613 16.203 4.281 1 96 22 ALA B CA 1
ATOM 1382 C C . ALA B 1 22 ? -4.355 17.594 4.848 1 96 22 ALA B C 1
ATOM 1384 O O . ALA B 1 22 ? -4.824 17.922 5.941 1 96 22 ALA B O 1
ATOM 1385 N N . ARG B 1 23 ? -3.693 18.391 4.148 1 92.69 23 ARG B N 1
ATOM 1386 C CA . ARG B 1 23 ? -3.334 19.703 4.652 1 92.69 23 ARG B CA 1
ATOM 1387 C C . ARG B 1 23 ? -4.395 20.734 4.281 1 92.69 23 ARG B C 1
ATOM 1389 O O . ARG B 1 23 ? -4.312 21.906 4.695 1 92.69 23 ARG B O 1
ATOM 1396 N N . THR B 1 24 ? -5.34 20.375 3.523 1 94.81 24 THR B N 1
ATOM 1397 C CA . THR B 1 24 ? -6.41 21.297 3.16 1 94.81 24 THR B CA 1
ATOM 1398 C C . THR B 1 24 ? -7.09 21.859 4.406 1 94.81 24 THR B C 1
ATOM 1400 O O . THR B 1 24 ? -7.52 21.094 5.277 1 94.81 24 THR B O 1
ATOM 1403 N N . PRO B 1 25 ? -7.152 23.188 4.496 1 96 25 PRO B N 1
ATOM 1404 C CA . PRO B 1 25 ? -7.824 23.766 5.656 1 96 25 PRO B CA 1
ATOM 1405 C C . PRO B 1 25 ? -9.297 23.359 5.754 1 96 25 PRO B C 1
ATOM 1407 O O . PRO B 1 25 ? -9.984 23.281 4.738 1 96 25 PRO B O 1
ATOM 1410 N N . TYR B 1 26 ? -9.703 23.172 7.031 1 96.38 26 TYR B N 1
ATOM 1411 C CA . TYR B 1 26 ? -11.094 22.797 7.246 1 96.38 26 TYR B CA 1
ATOM 1412 C C . TYR B 1 26 ? -12.039 23.875 6.73 1 96.38 26 TYR B C 1
ATOM 1414 O O . TYR B 1 26 ? -13.133 23.578 6.246 1 96.38 26 TYR B O 1
ATOM 1422 N N . ALA B 1 27 ? -11.594 25.109 6.773 1 97.56 27 ALA B N 1
ATOM 1423 C CA . ALA B 1 27 ? -12.391 26.219 6.258 1 97.56 27 ALA B CA 1
ATOM 1424 C C . ALA B 1 27 ? -12.633 26.078 4.758 1 97.56 27 ALA B C 1
ATOM 1426 O O . ALA B 1 27 ? -13.719 26.359 4.266 1 97.56 27 ALA B O 1
ATOM 1427 N N . GLU B 1 28 ? -11.672 25.672 4.043 1 97.94 28 GLU B N 1
ATOM 1428 C CA . GLU B 1 28 ? -11.789 25.453 2.604 1 97.94 28 GLU B CA 1
ATOM 1429 C C . GLU B 1 28 ? -12.719 24.281 2.291 1 97.94 28 GLU B C 1
ATOM 1431 O O . GLU B 1 28 ? -13.562 24.391 1.395 1 97.94 28 GLU B O 1
ATOM 1436 N N . LEU B 1 29 ? -12.562 23.203 3.033 1 97.81 29 LEU B N 1
ATOM 1437 C CA . LEU B 1 29 ? -13.453 22.062 2.865 1 97.81 29 LEU B CA 1
ATOM 1438 C C . LEU B 1 29 ? -14.898 22.453 3.158 1 97.81 29 LEU B C 1
ATOM 1440 O O . LEU B 1 29 ? -15.82 22.016 2.461 1 97.81 29 LEU B O 1
ATOM 1444 N N . ALA B 1 30 ? -15.047 23.234 4.195 1 98.19 30 ALA B N 1
ATOM 1445 C CA . ALA B 1 30 ? -16.375 23.703 4.59 1 98.19 30 ALA B CA 1
ATOM 1446 C C . ALA B 1 30 ? -17.047 24.453 3.449 1 98.19 30 ALA B C 1
ATOM 1448 O O . ALA B 1 30 ? -18.219 24.234 3.16 1 98.19 30 ALA B O 1
ATOM 1449 N N . LYS B 1 31 ? -16.312 25.328 2.809 1 98.19 31 LYS B N 1
ATOM 1450 C CA . LYS B 1 31 ? -16.828 26.078 1.664 1 98.19 31 LYS B CA 1
ATOM 1451 C C . LYS B 1 31 ? -17.156 25.141 0.504 1 98.19 31 LYS B C 1
ATOM 1453 O O . LYS B 1 31 ? -18.234 25.25 -0.089 1 98.19 31 LYS B O 1
ATOM 1458 N N . LYS B 1 32 ? -16.312 24.234 0.246 1 97.62 32 LYS B N 1
ATOM 1459 C CA . LYS B 1 32 ? -16.438 23.312 -0.873 1 97.62 32 LYS B CA 1
ATOM 1460 C C . LYS B 1 32 ? -17.703 22.453 -0.726 1 97.62 32 LYS B C 1
ATOM 1462 O O . LYS B 1 32 ? -18.375 22.172 -1.712 1 97.62 32 LYS B O 1
ATOM 1467 N N . PHE B 1 33 ? -18 22.078 0.518 1 97.81 33 PHE B N 1
ATOM 1468 C CA . PHE B 1 33 ? -19.094 21.125 0.729 1 97.81 33 PHE B CA 1
ATOM 1469 C C . PHE B 1 33 ? -20.312 21.812 1.325 1 97.81 33 PHE B C 1
ATOM 1471 O O . PHE B 1 33 ? -21.266 21.156 1.752 1 97.81 33 PHE B O 1
ATOM 1478 N N . ALA B 1 34 ? -20.234 23.094 1.417 1 97.81 34 ALA B N 1
ATOM 1479 C CA . ALA B 1 34 ? -21.359 23.938 1.835 1 97.81 34 ALA B CA 1
ATOM 1480 C C . ALA B 1 34 ? -21.812 23.594 3.25 1 97.81 34 ALA B C 1
ATOM 1482 O O . ALA B 1 34 ? -23 23.391 3.496 1 97.81 34 ALA B O 1
ATOM 1483 N N . VAL B 1 35 ? -20.859 23.484 4.172 1 98.31 35 VAL B N 1
ATOM 1484 C CA . VAL B 1 35 ? -21.109 23.297 5.598 1 98.31 35 VAL B CA 1
ATOM 1485 C C . VAL B 1 35 ? -20.203 24.234 6.406 1 98.31 35 VAL B C 1
ATOM 1487 O O . VAL B 1 35 ? -19.438 25 5.84 1 98.31 35 VAL B O 1
ATOM 1490 N N . SER B 1 36 ? -20.375 24.234 7.711 1 97.62 36 SER B N 1
ATOM 1491 C CA . SER B 1 36 ? -19.516 25.078 8.555 1 97.62 36 SER B CA 1
ATOM 1492 C C . SER B 1 36 ? -18.188 24.391 8.852 1 97.62 36 SER B C 1
ATOM 1494 O O . SER B 1 36 ? -18.109 23.156 8.828 1 97.62 36 SER B O 1
ATOM 1496 N N . PRO B 1 37 ? -17.172 25.172 9.164 1 97.5 37 PRO B N 1
ATOM 1497 C CA . PRO B 1 37 ? -15.922 24.578 9.602 1 97.5 37 PRO B CA 1
ATOM 1498 C C . PRO B 1 37 ? -16.094 23.688 10.836 1 97.5 37 PRO B C 1
ATOM 1500 O O . PRO B 1 37 ? -15.414 22.656 10.961 1 97.5 37 PRO B O 1
ATOM 1503 N N . GLY B 1 38 ? -16.969 24.094 11.711 1 97.75 38 GLY B N 1
ATOM 1504 C CA . GLY B 1 38 ? -17.266 23.281 12.875 1 97.75 38 GLY B CA 1
ATOM 1505 C C . GLY B 1 38 ? -17.797 21.906 12.523 1 97.75 38 GLY B C 1
ATOM 1506 O O . GLY B 1 38 ? -17.438 20.906 13.164 1 97.75 38 GLY B O 1
ATOM 1507 N N . THR B 1 39 ? -18.609 21.859 11.516 1 97.81 39 THR B N 1
ATOM 1508 C CA . THR B 1 39 ? -19.141 20.594 11.047 1 97.81 39 THR B CA 1
ATOM 1509 C C . THR B 1 39 ? -18.031 19.688 10.523 1 97.81 39 THR B C 1
ATOM 1511 O O . THR B 1 39 ? -17.984 18.5 10.852 1 97.81 39 THR B O 1
ATOM 1514 N N . ILE B 1 40 ? -17.125 20.234 9.695 1 98.25 40 ILE B N 1
ATOM 1515 C CA . ILE B 1 40 ? -15.984 19.469 9.195 1 98.25 40 ILE B CA 1
ATOM 1516 C C . ILE B 1 40 ? -15.188 18.891 10.367 1 98.25 40 ILE B C 1
ATOM 1518 O O . ILE B 1 40 ? -14.875 17.703 10.391 1 98.25 40 ILE B O 1
ATOM 1522 N N . HIS B 1 41 ? -14.93 19.75 11.32 1 97.81 41 HIS B N 1
ATOM 1523 C CA . HIS B 1 41 ? -14.141 19.359 12.484 1 97.81 41 HIS B CA 1
ATOM 1524 C C . HIS B 1 41 ? -14.805 18.188 13.219 1 97.81 41 HIS B C 1
ATOM 1526 O O . HIS B 1 41 ? -14.156 17.188 13.508 1 97.81 41 HIS B O 1
ATOM 1532 N N . VAL B 1 42 ? -16.047 18.328 13.477 1 97.88 42 VAL B N 1
ATOM 1533 C CA . VAL B 1 42 ? -16.797 17.328 14.227 1 97.88 42 VAL B CA 1
ATOM 1534 C C . VAL B 1 42 ? -16.797 16 13.477 1 97.88 42 VAL B C 1
ATOM 1536 O O . VAL B 1 42 ? -16.578 14.945 14.062 1 97.88 42 VAL B O 1
ATOM 1539 N N . ARG B 1 43 ? -17.047 16.094 12.141 1 98.06 43 ARG B N 1
ATOM 1540 C CA . ARG B 1 43 ? -17.094 14.875 11.336 1 98.06 43 ARG B CA 1
ATOM 1541 C C . ARG B 1 43 ? -15.734 14.18 11.305 1 98.06 43 ARG B C 1
ATOM 1543 O O . ARG B 1 43 ? -15.656 12.961 11.422 1 98.06 43 ARG B O 1
ATOM 1550 N N . VAL B 1 44 ? -14.68 14.883 11.148 1 97.56 44 VAL B N 1
ATOM 1551 C CA . VAL B 1 44 ? -13.336 14.32 11.133 1 97.56 44 VAL B CA 1
ATOM 1552 C C . VAL B 1 44 ? -13.031 13.664 12.477 1 97.56 44 VAL B C 1
ATOM 1554 O O . VAL B 1 44 ? -12.531 12.539 12.523 1 97.56 44 VAL B O 1
ATOM 1557 N N . GLU B 1 45 ? -13.398 14.352 13.531 1 97.12 45 GLU B N 1
ATOM 1558 C CA . GLU B 1 45 ? -13.148 13.82 14.867 1 97.12 45 GLU B CA 1
ATOM 1559 C C . GLU B 1 45 ? -13.945 12.539 15.109 1 97.12 45 GLU B C 1
ATOM 1561 O O . GLU B 1 45 ? -13.438 11.586 15.711 1 97.12 45 GLU B O 1
ATOM 1566 N N . LYS B 1 46 ? -15.117 12.508 14.648 1 97.25 46 LYS B N 1
ATOM 1567 C CA . LYS B 1 46 ? -15.93 11.297 14.766 1 97.25 46 LYS B CA 1
ATOM 1568 C C . LYS B 1 46 ? -15.297 10.141 14 1 97.25 46 LYS B C 1
ATOM 1570 O O . LYS B 1 46 ? -15.289 9 14.477 1 97.25 46 LYS B O 1
ATOM 1575 N N . MET B 1 47 ? -14.742 10.461 12.867 1 97.44 47 MET B N 1
ATOM 1576 C CA . MET B 1 47 ? -14.133 9.414 12.055 1 97.44 47 MET B CA 1
ATOM 1577 C C . MET B 1 47 ? -12.828 8.938 12.688 1 97.44 47 MET B C 1
ATOM 1579 O O . MET B 1 47 ? -12.469 7.762 12.57 1 97.44 47 MET B O 1
ATOM 1583 N N . LYS B 1 48 ? -12.156 9.766 13.336 1 97 48 LYS B N 1
ATOM 1584 C CA . LYS B 1 48 ? -10.977 9.367 14.094 1 97 48 LYS B CA 1
ATOM 1585 C C . LYS B 1 48 ? -11.352 8.438 15.25 1 97 48 LYS B C 1
ATOM 1587 O O . LYS B 1 48 ? -10.742 7.379 15.43 1 97 48 LYS B O 1
ATOM 1592 N N . GLN B 1 49 ? -12.344 8.773 15.953 1 96.75 49 GLN B N 1
ATOM 1593 C CA . GLN B 1 49 ? -12.797 7.996 17.094 1 96.75 49 GLN B CA 1
ATOM 1594 C C . GLN B 1 49 ? -13.305 6.621 16.672 1 96.75 49 GLN B C 1
ATOM 1596 O O . GLN B 1 49 ? -13.125 5.637 17.391 1 96.75 49 GLN B O 1
ATOM 1601 N N . ALA B 1 50 ? -13.883 6.668 15.531 1 96.31 50 ALA B N 1
ATOM 1602 C CA . ALA B 1 50 ? -14.43 5.418 15.008 1 96.31 50 ALA B CA 1
ATOM 1603 C C . ALA B 1 50 ? -13.32 4.531 14.438 1 96.31 50 ALA B C 1
ATOM 1605 O O . ALA B 1 50 ? -13.57 3.396 14.031 1 96.31 50 ALA B O 1
ATOM 1606 N N . GLY B 1 51 ? -12.102 5.062 14.344 1 96.56 51 GLY B N 1
ATOM 1607 C CA . GLY B 1 51 ? -10.977 4.301 13.828 1 96.56 51 GLY B CA 1
ATOM 1608 C C . GLY B 1 51 ? -10.914 4.289 12.312 1 96.56 51 GLY B C 1
ATOM 1609 O O . GLY B 1 51 ? -10.188 3.479 11.719 1 96.56 51 GLY B O 1
ATOM 1610 N N . ILE B 1 52 ? -11.711 5.102 11.656 1 96.75 52 ILE B N 1
ATOM 1611 C CA . ILE B 1 52 ? -11.711 5.199 10.203 1 96.75 52 ILE B CA 1
ATOM 1612 C C . ILE B 1 52 ? -10.484 5.98 9.742 1 96.75 52 ILE B C 1
ATOM 1614 O O . ILE B 1 52 ? -9.781 5.559 8.82 1 96.75 52 ILE B O 1
ATOM 1618 N N . ILE B 1 53 ? -10.312 7.105 10.336 1 96.94 53 ILE B N 1
ATOM 1619 C CA . ILE B 1 53 ? -9.07 7.844 10.148 1 96.94 53 ILE B CA 1
ATOM 1620 C C . ILE B 1 53 ? -8.062 7.434 11.219 1 96.94 53 ILE B C 1
ATOM 1622 O O . ILE B 1 53 ? -8.32 7.586 12.414 1 96.94 53 ILE B O 1
ATOM 1626 N N . THR B 1 54 ? -6.945 6.945 10.797 1 95.88 54 THR B N 1
ATOM 1627 C CA . THR B 1 54 ? -6.043 6.336 11.766 1 95.88 54 THR B CA 1
ATOM 1628 C C . THR B 1 54 ? -4.793 7.191 11.953 1 95.88 54 THR B C 1
ATOM 1630 O O . THR B 1 54 ? -3.994 6.941 12.859 1 95.88 54 THR B O 1
ATOM 1633 N N . GLY B 1 55 ? -4.645 8.203 11.062 1 95.19 55 GLY B N 1
ATOM 1634 C CA . GLY B 1 55 ? -3.49 9.086 11.18 1 95.19 55 GLY B CA 1
ATOM 1635 C C . GLY B 1 55 ? -3.25 9.914 9.93 1 95.19 55 GLY B C 1
ATOM 1636 O O . GLY B 1 55 ? -4.062 9.906 9.008 1 95.19 55 GLY B O 1
ATOM 1637 N N . THR B 1 56 ? -2.279 10.719 10.023 1 95.81 56 THR B N 1
ATOM 1638 C CA . THR B 1 56 ? -1.811 11.531 8.906 1 95.81 56 THR B CA 1
ATOM 1639 C C . THR B 1 56 ? -0.316 11.32 8.68 1 95.81 56 THR B C 1
ATOM 1641 O O . THR B 1 56 ? 0.478 11.398 9.617 1 95.81 56 THR B O 1
ATOM 1644 N N . ARG B 1 57 ? 0.021 11.094 7.426 1 95.06 57 ARG B N 1
ATOM 1645 C CA . ARG B 1 57 ? 1.418 10.805 7.109 1 95.06 57 ARG B CA 1
ATOM 1646 C C . ARG B 1 57 ? 1.837 11.484 5.812 1 95.06 57 ARG B C 1
ATOM 1648 O O . ARG B 1 57 ? 0.988 11.891 5.0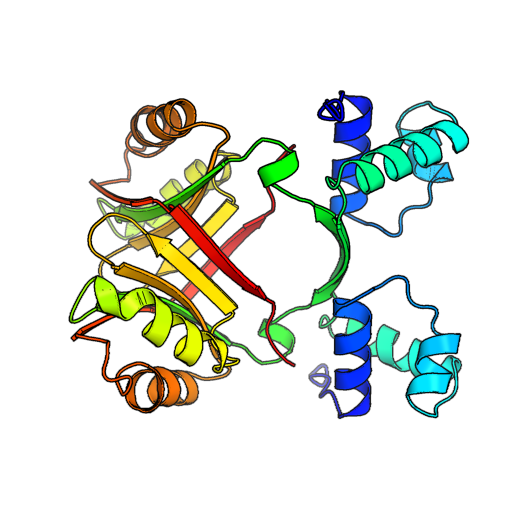16 1 95.06 57 ARG B O 1
ATOM 1655 N N . VAL B 1 58 ? 3.156 11.523 5.648 1 95.56 58 VAL B N 1
ATOM 1656 C CA . VAL B 1 58 ? 3.658 11.984 4.359 1 95.56 58 VAL B CA 1
ATOM 1657 C C . VAL B 1 58 ? 3.762 10.812 3.389 1 95.56 58 VAL B C 1
ATOM 1659 O O . VAL B 1 58 ? 4.062 9.688 3.795 1 95.56 58 VAL B O 1
ATOM 1662 N N . ASP B 1 59 ? 3.484 11.125 2.178 1 94.5 59 ASP B N 1
ATOM 1663 C CA . ASP B 1 59 ? 3.787 10.195 1.098 1 94.5 59 ASP B CA 1
ATOM 1664 C C . ASP B 1 59 ? 5.227 10.367 0.612 1 94.5 59 ASP B C 1
ATOM 1666 O O . ASP B 1 59 ? 5.676 11.492 0.375 1 94.5 59 ASP B O 1
ATOM 1670 N N . ILE B 1 60 ? 5.832 9.242 0.5 1 95.06 60 ILE B N 1
ATOM 1671 C CA . ILE B 1 60 ? 7.207 9.305 0.018 1 95.06 60 ILE B CA 1
ATOM 1672 C C . ILE B 1 60 ? 7.332 8.531 -1.292 1 95.06 60 ILE B C 1
ATOM 1674 O O . ILE B 1 60 ? 6.57 7.598 -1.544 1 95.06 60 ILE B O 1
ATOM 1678 N N . SER B 1 61 ? 8.312 8.977 -2.062 1 94.88 61 SER B N 1
ATOM 1679 C CA . SER B 1 61 ? 8.633 8.273 -3.299 1 94.88 61 SER B CA 1
ATOM 1680 C C . SER B 1 61 ? 9.727 7.234 -3.078 1 94.88 61 SER B C 1
ATOM 1682 O O . SER B 1 61 ? 10.898 7.582 -2.92 1 94.88 61 SER B O 1
ATOM 1684 N N . GLU B 1 62 ? 9.32 6.016 -3.129 1 94 62 GLU B N 1
ATOM 1685 C CA . GLU B 1 62 ? 10.312 4.953 -2.971 1 94 62 GLU B CA 1
ATOM 1686 C C . GLU B 1 62 ? 11.375 5.027 -4.059 1 94 62 GLU B C 1
ATOM 1688 O O . GLU B 1 62 ? 12.562 4.836 -3.787 1 94 62 GLU B O 1
ATOM 1693 N N . LYS B 1 63 ? 10.898 5.352 -5.242 1 92 63 LYS B N 1
ATOM 1694 C CA . LYS B 1 63 ? 11.797 5.457 -6.383 1 92 63 LYS B CA 1
ATOM 1695 C C . LYS B 1 63 ? 12.852 6.539 -6.156 1 92 63 LYS B C 1
ATOM 1697 O O . LYS B 1 63 ? 14.047 6.309 -6.367 1 92 63 LYS B O 1
ATOM 1702 N N . GLN B 1 64 ? 12.406 7.691 -5.691 1 93.75 64 GLN B N 1
ATOM 1703 C CA . GLN B 1 64 ? 13.32 8.805 -5.457 1 93.75 64 GLN B CA 1
ATOM 1704 C C . GLN B 1 64 ? 14.273 8.508 -4.301 1 93.75 64 GLN B C 1
ATOM 1706 O O . GLN B 1 64 ? 15.32 9.141 -4.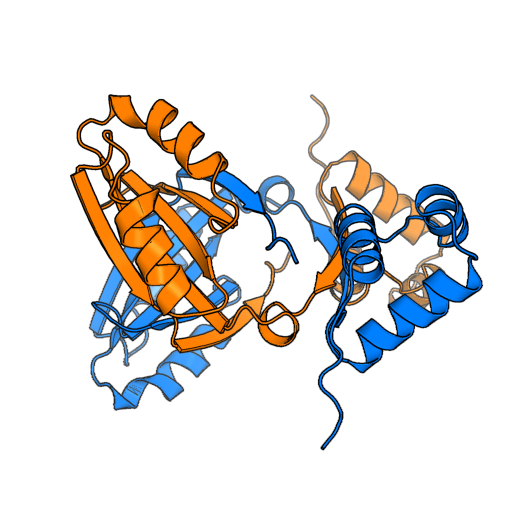172 1 93.75 64 GLN B O 1
ATOM 1711 N N . LEU B 1 65 ? 13.906 7.535 -3.531 1 94.44 65 LEU B N 1
ATOM 1712 C CA . LEU B 1 65 ? 14.758 7.145 -2.414 1 94.44 65 LEU B CA 1
ATOM 1713 C C . LEU B 1 65 ? 15.664 5.98 -2.807 1 94.44 65 LEU B C 1
ATOM 1715 O O . LEU B 1 65 ? 16.391 5.449 -1.968 1 94.44 65 LEU B O 1
ATOM 1719 N N . GLY B 1 66 ? 15.539 5.508 -4.02 1 93.12 66 GLY B N 1
ATOM 1720 C CA . GLY B 1 66 ? 16.469 4.539 -4.582 1 93.12 66 GLY B CA 1
ATOM 1721 C C . GLY B 1 66 ? 15.938 3.117 -4.547 1 93.12 66 GLY B C 1
ATOM 1722 O O . GLY B 1 66 ? 16.656 2.17 -4.863 1 93.12 66 GLY B O 1
ATOM 1723 N N . PHE B 1 67 ? 14.75 2.988 -4.121 1 94.88 67 PHE B N 1
ATOM 1724 C CA . PHE B 1 67 ? 14.141 1.664 -4.113 1 94.88 67 PHE B CA 1
ATOM 1725 C C . PHE B 1 67 ? 13.516 1.353 -5.469 1 94.88 67 PHE B C 1
ATOM 1727 O O . PHE B 1 67 ? 12.305 1.527 -5.652 1 94.88 67 PHE B O 1
ATOM 1734 N N . ASP B 1 68 ? 14.242 0.646 -6.301 1 92.81 68 ASP B N 1
ATOM 1735 C CA . ASP B 1 68 ? 13.859 0.484 -7.699 1 92.81 68 ASP B CA 1
ATOM 1736 C C . ASP B 1 68 ? 13.273 -0.904 -7.953 1 92.81 68 ASP B C 1
ATOM 1738 O O . ASP B 1 68 ? 12.773 -1.184 -9.047 1 92.81 68 ASP B O 1
ATOM 1742 N N . VAL B 1 69 ? 13.359 -1.693 -6.922 1 96.44 69 VAL B N 1
ATOM 1743 C CA . VAL B 1 69 ? 12.984 -3.086 -7.148 1 96.44 69 VAL B CA 1
ATOM 1744 C C . VAL B 1 69 ? 11.812 -3.459 -6.242 1 96.44 69 VAL B C 1
ATOM 1746 O O . VAL B 1 69 ? 11.914 -3.359 -5.016 1 96.44 69 VAL B O 1
ATOM 1749 N N . THR B 1 70 ? 10.742 -3.77 -6.824 1 97.75 70 THR B N 1
ATOM 1750 C CA . THR B 1 70 ? 9.586 -4.309 -6.125 1 97.75 70 THR B CA 1
ATOM 1751 C C . THR B 1 70 ? 9.297 -5.738 -6.582 1 97.75 70 THR B C 1
ATOM 1753 O O . THR B 1 70 ? 9.242 -6.012 -7.781 1 97.75 70 THR B O 1
ATOM 1756 N N . CYS B 1 71 ? 9.148 -6.605 -5.656 1 97.38 71 CYS B N 1
ATOM 1757 C CA . CYS B 1 71 ? 8.828 -7.977 -6.023 1 97.38 71 CYS B CA 1
ATOM 1758 C C . CYS B 1 71 ? 7.832 -8.578 -5.039 1 97.38 71 CYS B C 1
ATOM 1760 O O . CYS B 1 71 ? 7.699 -8.102 -3.91 1 97.38 71 CYS B O 1
ATOM 1762 N N . PHE B 1 72 ? 7.148 -9.609 -5.516 1 98.06 72 PHE B N 1
ATOM 1763 C CA . PHE B 1 72 ? 6.234 -10.43 -4.727 1 98.06 72 PHE B CA 1
ATOM 1764 C C . PHE B 1 72 ? 6.746 -11.859 -4.617 1 98.06 72 PHE B C 1
ATOM 1766 O O . PHE B 1 72 ? 7.215 -12.438 -5.602 1 98.06 72 PHE B O 1
ATOM 1773 N N . ILE B 1 73 ? 6.617 -12.406 -3.4 1 97.75 73 ILE B N 1
ATOM 1774 C CA . ILE B 1 73 ? 7.148 -13.75 -3.189 1 97.75 73 ILE B CA 1
ATOM 1775 C C . ILE B 1 73 ? 6.074 -14.633 -2.559 1 97.75 73 ILE B C 1
ATOM 1777 O O . ILE B 1 73 ? 5.598 -14.352 -1.455 1 97.75 73 ILE B O 1
ATOM 1781 N N . GLY B 1 74 ? 5.672 -15.641 -3.305 1 97.62 74 GLY B N 1
ATOM 1782 C CA . GLY B 1 74 ? 4.906 -16.719 -2.713 1 97.62 74 GLY B CA 1
ATOM 1783 C C . GLY B 1 74 ? 5.762 -17.719 -1.941 1 97.62 74 GLY B C 1
ATOM 1784 O O . GLY B 1 74 ? 6.766 -18.203 -2.461 1 97.62 74 GLY B 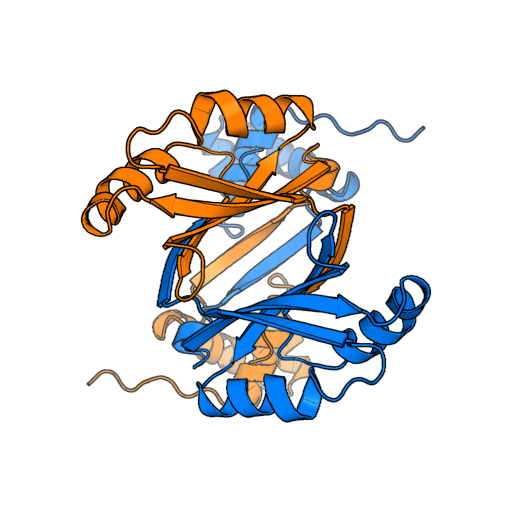O 1
ATOM 1785 N N . ILE B 1 75 ? 5.371 -18 -0.726 1 98.5 75 ILE B N 1
ATOM 1786 C CA . ILE B 1 75 ? 6.152 -18.875 0.148 1 98.5 75 ILE B CA 1
ATOM 1787 C C . ILE B 1 75 ? 5.344 -20.125 0.495 1 98.5 75 ILE B C 1
ATOM 1789 O O . ILE B 1 75 ? 4.188 -20.031 0.916 1 98.5 75 ILE B O 1
ATOM 1793 N N . ILE B 1 76 ? 5.945 -21.219 0.229 1 98.31 76 ILE B N 1
ATOM 1794 C CA . ILE B 1 76 ? 5.406 -22.5 0.687 1 98.31 76 ILE B CA 1
ATOM 1795 C C . ILE B 1 76 ? 6.195 -22.984 1.9 1 98.31 76 ILE B C 1
ATOM 1797 O O . ILE B 1 76 ? 7.418 -23.141 1.833 1 98.31 76 ILE B O 1
ATOM 1801 N N . LEU B 1 77 ? 5.484 -23.25 2.965 1 98.38 77 LEU B N 1
ATOM 1802 C CA . LEU B 1 77 ? 6.117 -23.672 4.207 1 98.38 77 LEU B CA 1
ATOM 1803 C C . LEU B 1 77 ? 6.27 -25.188 4.242 1 98.38 77 LEU B C 1
ATOM 1805 O O . LEU B 1 77 ? 5.508 -25.906 3.592 1 98.38 77 LEU B O 1
ATOM 1809 N N . LYS B 1 78 ? 7.242 -25.641 5.051 1 98 78 LYS B N 1
ATOM 1810 C CA . LYS B 1 78 ? 7.434 -27.078 5.238 1 98 78 LYS B CA 1
ATOM 1811 C C . LYS B 1 78 ? 6.23 -27.703 5.938 1 98 78 LYS B C 1
ATOM 1813 O O . LYS B 1 78 ? 5.828 -28.828 5.602 1 98 78 LYS B O 1
ATOM 1818 N N . SER B 1 79 ? 5.762 -26.953 6.863 1 97 79 SER B N 1
ATOM 1819 C CA . SER B 1 79 ? 4.566 -27.375 7.582 1 97 79 SER B CA 1
ATOM 1820 C C . SER B 1 79 ? 3.674 -26.188 7.918 1 97 79 SER B C 1
ATOM 1822 O O . SER B 1 79 ? 4.168 -25.094 8.188 1 97 79 SER B O 1
ATOM 1824 N N . ALA B 1 80 ? 2.348 -26.562 7.969 1 92.12 80 ALA B N 1
ATOM 1825 C CA . ALA B 1 80 ? 1.39 -25.5 8.289 1 92.12 80 ALA B CA 1
ATOM 1826 C C . ALA B 1 80 ? 1.665 -24.906 9.672 1 92.12 80 ALA B C 1
ATOM 1828 O O . ALA B 1 80 ? 1.429 -23.719 9.898 1 92.12 80 ALA B O 1
ATOM 1829 N N . LYS B 1 81 ? 2.197 -25.609 10.5 1 96.12 81 LYS B N 1
ATOM 1830 C CA . LYS B 1 81 ? 2.443 -25.188 11.875 1 96.12 81 LYS B CA 1
ATOM 1831 C C . LYS B 1 81 ? 3.6 -24.188 11.945 1 96.12 81 LYS B C 1
ATOM 1833 O O . LYS B 1 81 ? 3.82 -23.562 12.977 1 96.12 81 LYS B O 1
ATOM 1838 N N . ASP B 1 82 ? 4.32 -24 10.883 1 97.69 82 ASP B N 1
ATOM 1839 C CA . ASP B 1 82 ? 5.539 -23.203 10.867 1 97.69 82 ASP B CA 1
ATOM 1840 C C . ASP B 1 82 ? 5.223 -21.719 10.656 1 97.69 82 ASP B C 1
ATOM 1842 O O . ASP B 1 82 ? 6.113 -20.875 10.742 1 97.69 82 ASP B O 1
ATOM 1846 N N . TYR B 1 83 ? 3.967 -21.406 10.508 1 97.5 83 TYR B N 1
ATOM 1847 C CA . TYR B 1 83 ? 3.549 -20.062 10.117 1 97.5 83 TYR B CA 1
ATOM 1848 C C . TYR B 1 83 ? 4 -19.031 11.148 1 97.5 83 TYR B C 1
ATOM 1850 O O . TYR B 1 83 ? 4.684 -18.062 10.805 1 97.5 83 TYR B O 1
ATOM 1858 N N . PRO B 1 84 ? 3.775 -19.281 12.453 1 97.81 84 PRO B N 1
ATOM 1859 C CA . PRO B 1 84 ? 4.164 -18.25 13.422 1 97.81 84 PRO B CA 1
ATOM 1860 C C . PRO B 1 84 ? 5.668 -18 13.453 1 97.81 84 PRO B C 1
ATOM 1862 O O . PRO B 1 84 ? 6.113 -16.844 13.516 1 97.81 84 PRO B O 1
ATOM 1865 N N . ALA B 1 85 ? 6.395 -19.031 13.352 1 98.19 85 ALA B N 1
ATOM 1866 C CA . ALA B 1 85 ? 7.848 -18.906 13.391 1 98.19 85 ALA B CA 1
ATOM 1867 C C . ALA B 1 85 ? 8.367 -18.203 12.141 1 98.19 85 ALA B C 1
ATOM 1869 O O . ALA B 1 85 ? 9.242 -17.344 12.234 1 98.19 85 ALA B O 1
ATOM 1870 N N . ALA B 1 86 ? 7.887 -18.578 11 1 98.38 86 ALA B N 1
ATOM 1871 C CA . ALA B 1 86 ? 8.273 -17.938 9.742 1 98.38 86 ALA B CA 1
ATOM 1872 C C . ALA B 1 86 ? 7.926 -16.453 9.758 1 98.38 86 ALA B C 1
ATOM 1874 O O . ALA B 1 86 ? 8.727 -15.609 9.336 1 98.38 86 ALA B O 1
ATOM 1875 N N . LEU B 1 87 ? 6.738 -16.109 10.273 1 98.38 87 LEU B N 1
ATOM 1876 C CA . LEU B 1 87 ? 6.273 -14.734 10.328 1 98.38 87 LEU B CA 1
ATOM 1877 C C . LEU B 1 87 ? 7.203 -13.875 11.188 1 98.38 87 LEU B C 1
ATOM 1879 O O . LEU B 1 87 ? 7.551 -12.758 10.812 1 98.38 87 LEU B O 1
ATOM 1883 N N . LYS B 1 88 ? 7.598 -14.383 12.281 1 98.38 88 LYS B N 1
ATOM 1884 C CA . LYS B 1 88 ? 8.492 -13.672 13.188 1 98.38 88 LYS B CA 1
ATOM 1885 C C . LYS B 1 88 ? 9.82 -13.344 12.508 1 98.38 88 LYS B C 1
ATOM 1887 O O . LYS B 1 88 ? 10.352 -12.242 12.664 1 98.38 88 LYS B O 1
ATOM 1892 N N . LYS B 1 89 ? 10.336 -14.25 11.773 1 98.5 89 LYS B N 1
ATOM 1893 C CA . LYS B 1 89 ? 11.609 -14.055 11.078 1 98.5 89 LYS B CA 1
ATOM 1894 C C . LYS B 1 89 ? 11.461 -13.07 9.922 1 98.5 89 LYS B C 1
ATOM 1896 O O . LYS B 1 89 ? 12.336 -12.234 9.703 1 98.5 89 LYS B O 1
ATOM 1901 N N . LEU B 1 90 ? 10.352 -13.188 9.195 1 98.62 90 LEU B N 1
ATOM 1902 C CA . LEU B 1 90 ? 10.078 -12.258 8.102 1 98.62 90 LEU B CA 1
ATOM 1903 C C . LEU B 1 90 ? 9.922 -10.836 8.625 1 98.62 90 LEU B C 1
ATOM 1905 O O . LEU B 1 90 ? 10.312 -9.875 7.953 1 98.62 90 LEU B O 1
ATOM 1909 N N . ASP B 1 91 ? 9.391 -10.711 9.852 1 98.31 91 ASP B N 1
ATOM 1910 C CA . ASP B 1 91 ? 9.141 -9.406 10.469 1 98.31 91 ASP B CA 1
ATOM 1911 C C . ASP B 1 91 ? 10.453 -8.688 10.766 1 98.31 91 ASP B C 1
ATOM 1913 O O . ASP B 1 91 ? 10.469 -7.461 10.914 1 98.31 91 ASP B O 1
ATOM 1917 N N . LYS B 1 92 ? 11.516 -9.352 10.781 1 97.81 92 LYS B N 1
ATOM 1918 C CA . LYS B 1 92 ? 12.812 -8.773 11.109 1 97.81 92 LYS B CA 1
ATOM 1919 C C . LYS B 1 92 ? 13.484 -8.203 9.859 1 97.81 92 LYS B C 1
ATOM 1921 O O . LYS B 1 92 ? 14.516 -7.535 9.961 1 97.81 92 LYS B O 1
ATOM 1926 N N . LEU B 1 93 ? 12.953 -8.539 8.742 1 97.81 93 LEU B N 1
ATOM 1927 C CA . LEU B 1 93 ? 13.547 -8.102 7.488 1 97.81 93 LEU B CA 1
ATOM 1928 C C . LEU B 1 93 ? 12.922 -6.789 7.02 1 97.81 93 LEU B C 1
ATOM 1930 O O . LEU B 1 93 ? 11.766 -6.77 6.59 1 97.81 93 LEU B O 1
ATOM 1934 N N . ASP B 1 94 ? 13.672 -5.73 6.906 1 95.69 94 ASP B N 1
ATOM 1935 C CA . ASP B 1 94 ? 13.172 -4.406 6.555 1 95.69 94 ASP B CA 1
ATOM 1936 C C . ASP B 1 94 ? 12.68 -4.367 5.109 1 95.69 94 ASP B C 1
ATOM 1938 O O . ASP B 1 94 ? 11.797 -3.57 4.77 1 95.69 94 ASP B O 1
ATOM 1942 N N . GLU B 1 95 ? 13.195 -5.25 4.352 1 97.75 95 GLU B N 1
ATOM 1943 C CA . GLU B 1 95 ? 12.844 -5.277 2.938 1 97.75 95 GLU B CA 1
ATOM 1944 C C . GLU B 1 95 ? 11.422 -5.797 2.734 1 97.75 95 GLU B C 1
ATOM 1946 O O . GLU B 1 95 ? 10.812 -5.559 1.689 1 97.75 95 GLU B O 1
ATOM 1951 N N . VAL B 1 96 ? 10.961 -6.559 3.746 1 98.44 96 VAL B N 1
ATOM 1952 C CA . VAL B 1 96 ? 9.594 -7.074 3.695 1 98.44 96 VAL B CA 1
ATOM 1953 C C . VAL B 1 96 ? 8.617 -5.984 4.133 1 98.44 96 VAL B C 1
ATOM 1955 O O . VAL B 1 96 ? 8.562 -5.633 5.312 1 98.44 96 VAL B O 1
ATOM 1958 N N . VAL B 1 97 ? 7.77 -5.547 3.145 1 97.75 97 VAL B N 1
ATOM 1959 C CA . VAL B 1 97 ? 6.953 -4.387 3.475 1 97.75 97 VAL B CA 1
ATOM 1960 C C . VAL B 1 97 ? 5.5 -4.812 3.676 1 97.75 97 VAL B C 1
ATOM 1962 O O . VAL B 1 97 ? 4.719 -4.105 4.316 1 97.75 97 VAL B O 1
ATOM 1965 N N . GLU B 1 98 ? 5.102 -5.938 3.145 1 98.31 98 GLU B N 1
ATOM 1966 C CA . GLU B 1 98 ? 3.785 -6.516 3.389 1 98.31 98 GLU B CA 1
ATOM 1967 C C . GLU B 1 98 ? 3.863 -8.031 3.504 1 98.31 98 GLU B C 1
ATOM 1969 O O . GLU B 1 98 ? 4.621 -8.68 2.779 1 98.31 98 GLU B O 1
ATOM 1974 N N . VAL B 1 99 ? 3.076 -8.562 4.43 1 98.69 99 VAL B N 1
ATOM 1975 C CA . VAL B 1 99 ? 2.949 -10.008 4.586 1 98.69 99 VAL B CA 1
ATOM 1976 C C . VAL B 1 99 ? 1.475 -10.383 4.684 1 98.69 99 VAL B C 1
ATOM 1978 O O . VAL B 1 99 ? 0.718 -9.773 5.441 1 98.69 99 VAL B O 1
ATOM 1981 N N . TYR B 1 100 ? 1.132 -11.398 3.945 1 98.31 100 TYR B N 1
ATOM 1982 C CA . TYR B 1 100 ? -0.239 -11.898 3.93 1 98.31 100 TYR B CA 1
ATOM 1983 C C . TYR B 1 100 ? -0.275 -13.398 4.188 1 98.31 100 TYR B C 1
ATOM 1985 O O . TYR B 1 100 ? 0.528 -14.156 3.631 1 98.31 100 TYR B O 1
ATOM 1993 N N . TYR B 1 101 ? -1.174 -13.805 5.09 1 97.75 101 TYR B N 1
ATOM 1994 C CA . TYR B 1 101 ? -1.586 -15.203 5.164 1 97.75 101 TYR B CA 1
ATOM 1995 C C . TYR B 1 101 ? -2.668 -15.5 4.133 1 97.75 101 TYR B C 1
ATOM 1997 O O . TYR B 1 101 ? -3.754 -14.922 4.176 1 97.75 101 TYR B O 1
ATOM 2005 N N . THR B 1 102 ? -2.326 -16.375 3.242 1 96.56 102 THR B N 1
ATOM 2006 C CA . THR B 1 102 ? -3.201 -16.484 2.078 1 96.56 102 THR B CA 1
ATOM 2007 C C . THR B 1 102 ? -3.738 -17.906 1.942 1 96.56 102 THR B C 1
ATOM 2009 O O . THR B 1 102 ? -3.262 -18.828 2.613 1 96.56 102 THR B O 1
ATOM 2012 N N . THR B 1 103 ? -4.805 -17.984 1.104 1 92.44 103 THR B N 1
ATOM 2013 C CA . THR B 1 103 ? -5.266 -19.281 0.616 1 92.44 103 THR B CA 1
ATOM 2014 C C . THR B 1 103 ? -4.809 -19.516 -0.822 1 92.44 103 THR B C 1
ATOM 2016 O O . THR B 1 103 ? -4.406 -18.562 -1.509 1 92.44 103 THR B O 1
ATOM 2019 N N . GLY B 1 104 ? -4.773 -20.781 -1.194 1 88.88 104 GLY B N 1
ATOM 2020 C CA . GLY B 1 104 ? -4.293 -21.141 -2.52 1 88.88 104 GLY B CA 1
ATOM 2021 C C . GLY B 1 104 ? -2.988 -21.922 -2.492 1 88.88 104 GLY B C 1
ATOM 2022 O O . GLY B 1 104 ? -2.771 -22.75 -1.612 1 88.88 104 GLY B O 1
ATOM 2023 N N . GLN B 1 105 ? -2.146 -21.453 -3.439 1 91.38 105 GLN B N 1
ATOM 2024 C CA . GLN B 1 105 ? -0.921 -22.219 -3.654 1 91.38 105 GLN B CA 1
ATOM 2025 C C . GLN B 1 105 ? 0.12 -21.891 -2.586 1 91.38 105 GLN B C 1
ATOM 2027 O O . GLN B 1 105 ? 0.959 -22.734 -2.26 1 91.38 105 GLN B O 1
ATOM 2032 N N . TYR B 1 106 ? 0.044 -20.688 -1.997 1 96.56 106 TYR B N 1
ATOM 2033 C CA . TYR B 1 106 ? 1.083 -20.25 -1.076 1 96.56 106 TYR B CA 1
ATOM 2034 C C . TYR B 1 106 ? 0.548 -20.156 0.348 1 96.56 106 TYR B C 1
ATOM 2036 O O . TYR B 1 106 ? -0.599 -19.75 0.562 1 96.56 106 TYR B O 1
ATOM 2044 N N . SER B 1 107 ? 1.44 -20.484 1.283 1 97.31 107 SER B N 1
ATOM 2045 C CA . SER B 1 107 ? 1.122 -20.281 2.691 1 97.31 107 SER B CA 1
ATOM 2046 C C . SER B 1 107 ? 1.205 -18.797 3.057 1 97.31 107 SER B C 1
ATOM 2048 O O . SER B 1 107 ? 0.356 -18.281 3.791 1 97.31 107 SER B O 1
ATOM 2050 N N . ILE B 1 108 ? 2.24 -18.188 2.637 1 98.31 108 ILE B N 1
ATOM 2051 C CA . ILE B 1 108 ? 2.518 -16.781 2.891 1 98.31 108 ILE B CA 1
ATOM 2052 C C . ILE B 1 108 ? 2.809 -16.062 1.573 1 98.31 108 ILE B C 1
ATOM 2054 O O . ILE B 1 108 ? 3.463 -16.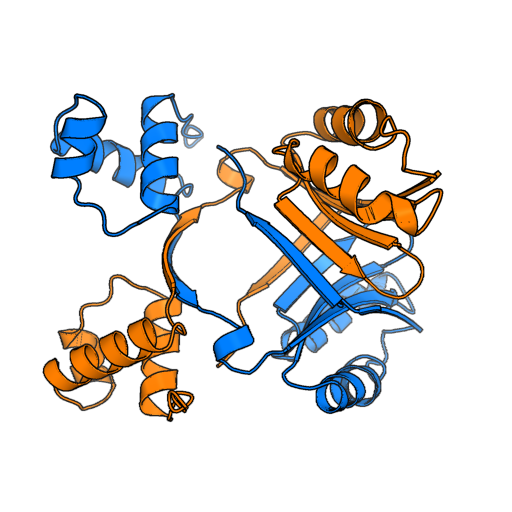625 0.689 1 98.31 108 ILE B O 1
ATOM 2058 N N . PHE B 1 109 ? 2.314 -14.898 1.446 1 98.5 109 PHE B N 1
ATOM 2059 C CA . PHE B 1 109 ? 2.58 -14.031 0.308 1 98.5 109 PHE B CA 1
ATOM 2060 C C . PHE B 1 109 ? 3.123 -12.688 0.771 1 98.5 109 PHE B C 1
ATOM 2062 O O . PHE B 1 109 ? 2.525 -12.031 1.629 1 98.5 109 PHE B O 1
ATOM 2069 N N . ILE B 1 110 ? 4.316 -12.258 0.233 1 98.75 110 ILE B N 1
ATOM 2070 C CA . ILE B 1 110 ? 4.93 -11.055 0.779 1 98.75 110 ILE B CA 1
ATOM 2071 C C . ILE B 1 110 ? 5.305 -10.102 -0.358 1 98.75 110 ILE B C 1
ATOM 2073 O O . ILE B 1 110 ? 5.539 -10.539 -1.487 1 98.75 110 ILE B O 1
ATOM 2077 N N . LYS B 1 111 ? 5.246 -8.898 -0.089 1 98.44 111 LYS B N 1
ATOM 2078 C CA . LYS B 1 111 ? 5.816 -7.848 -0.928 1 98.44 111 LYS B CA 1
ATOM 2079 C C . LYS B 1 111 ? 7.176 -7.402 -0.404 1 98.44 111 LYS B C 1
ATOM 2081 O O . LYS B 1 111 ? 7.324 -7.113 0.785 1 98.44 111 LYS B O 1
ATOM 2086 N N . VAL B 1 112 ? 8.172 -7.336 -1.271 1 98.56 112 VAL B N 1
ATOM 2087 C CA . VAL B 1 112 ? 9.547 -6.992 -0.919 1 98.56 112 VAL B C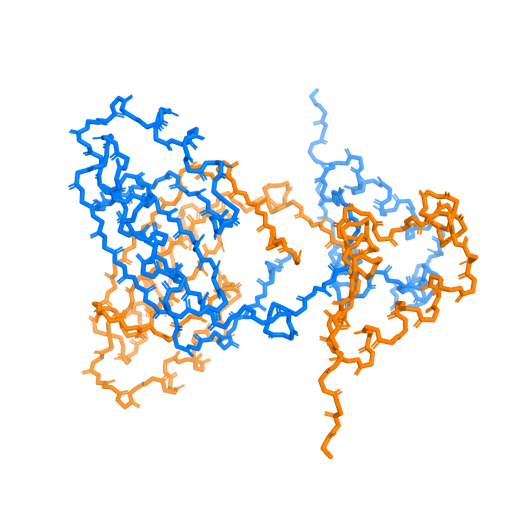A 1
ATOM 2088 C C . VAL B 1 112 ? 10.023 -5.824 -1.78 1 98.56 112 VAL B C 1
ATOM 2090 O O . VAL B 1 112 ? 9.766 -5.789 -2.986 1 98.56 112 VAL B O 1
ATOM 2093 N N . MET B 1 113 ? 10.695 -4.91 -1.174 1 98.06 113 MET B N 1
ATOM 2094 C CA . MET B 1 113 ? 11.266 -3.768 -1.883 1 98.06 113 MET B CA 1
ATOM 2095 C C . MET B 1 113 ? 12.758 -3.627 -1.576 1 98.06 113 MET B C 1
ATOM 2097 O O . MET B 1 113 ? 13.164 -3.691 -0.415 1 98.06 113 MET B O 1
ATOM 2101 N N . CYS B 1 114 ? 13.5 -3.473 -2.619 1 97 114 CYS B N 1
ATOM 2102 C CA . CYS B 1 114 ? 14.953 -3.336 -2.531 1 97 114 CYS B CA 1
ATOM 2103 C C . CYS B 1 114 ? 15.445 -2.219 -3.439 1 97 114 CYS B C 1
ATOM 2105 O O . CYS B 1 114 ? 14.742 -1.8 -4.359 1 97 114 CYS B O 1
ATOM 2107 N N . LYS B 1 115 ? 16.672 -1.82 -3.182 1 95.69 115 LYS B N 1
ATOM 2108 C CA . LYS B 1 115 ? 17.281 -0.766 -3.994 1 95.69 115 LYS B CA 1
ATOM 2109 C C . LYS B 1 115 ? 17.781 -1.318 -5.32 1 95.69 115 LYS B C 1
ATOM 2111 O O . LYS B 1 115 ? 17.688 -0.654 -6.355 1 95.69 115 LYS B O 1
ATOM 2116 N N . THR B 1 116 ? 18.328 -2.568 -5.254 1 95.62 116 THR B N 1
ATOM 2117 C CA . THR B 1 116 ? 18.922 -3.156 -6.457 1 95.62 116 THR B CA 1
ATOM 2118 C C . THR B 1 116 ? 18.531 -4.625 -6.586 1 95.62 116 THR B C 1
ATOM 2120 O O . THR B 1 116 ? 18.062 -5.234 -5.621 1 95.62 116 THR B O 1
ATOM 2123 N N . ILE B 1 117 ? 18.766 -5.098 -7.793 1 95.38 117 ILE B N 1
ATOM 2124 C CA . ILE B 1 117 ? 18.531 -6.516 -8.039 1 95.38 117 ILE B CA 1
ATOM 2125 C C . ILE B 1 117 ? 19.484 -7.363 -7.215 1 95.38 117 ILE B C 1
ATOM 2127 O O . ILE B 1 117 ? 19.125 -8.438 -6.73 1 95.38 117 ILE B O 1
ATOM 2131 N N . GLU B 1 118 ? 20.703 -6.836 -7.047 1 96.94 118 GLU B N 1
ATOM 2132 C CA . GLU B 1 118 ? 21.672 -7.535 -6.223 1 96.94 118 GLU B CA 1
ATOM 2133 C C . GLU B 1 118 ? 21.188 -7.672 -4.781 1 96.94 118 GLU B C 1
ATOM 2135 O O . GLU B 1 118 ? 21.312 -8.734 -4.176 1 96.94 118 GLU B O 1
ATOM 2140 N N . SER B 1 119 ? 20.688 -6.609 -4.273 1 96.56 119 SER B N 1
ATOM 2141 C CA . SER B 1 119 ? 20.125 -6.641 -2.926 1 96.56 119 SER B CA 1
ATOM 2142 C C . SER B 1 119 ? 18.969 -7.629 -2.83 1 96.56 119 SER B C 1
ATOM 2144 O O . SER B 1 119 ? 18.859 -8.359 -1.843 1 96.56 119 SER B O 1
ATOM 2146 N N . LEU B 1 120 ? 18.172 -7.684 -3.855 1 97.19 120 LEU B N 1
ATOM 2147 C CA . LEU B 1 120 ? 17.062 -8.633 -3.883 1 97.19 120 LEU B CA 1
ATOM 2148 C C . LEU B 1 120 ? 17.578 -10.07 -3.857 1 97.19 120 LEU B C 1
ATOM 2150 O O . LEU B 1 120 ? 17.062 -10.906 -3.117 1 97.19 120 LEU B O 1
ATOM 2154 N N . GLN B 1 121 ? 18.547 -10.305 -4.676 1 97.25 121 GLN B N 1
ATOM 2155 C CA . GLN B 1 121 ? 19.141 -11.633 -4.695 1 97.25 121 GLN B CA 1
ATOM 2156 C C . GLN B 1 121 ? 19.625 -12.047 -3.305 1 97.25 121 GLN B C 1
ATOM 2158 O O . GLN B 1 121 ? 19.375 -13.172 -2.867 1 97.25 121 GLN B O 1
ATOM 2163 N N . ASP B 1 122 ? 20.266 -11.125 -2.611 1 98.12 122 ASP B N 1
ATOM 2164 C CA . ASP B 1 122 ? 20.75 -11.383 -1.262 1 98.12 122 ASP B CA 1
ATOM 2165 C C . ASP B 1 122 ? 19.609 -11.688 -0.305 1 98.12 122 ASP B C 1
ATOM 2167 O O . ASP B 1 122 ? 19.641 -12.672 0.432 1 98.12 122 ASP B O 1
ATOM 2171 N N . VAL B 1 123 ? 18.578 -10.891 -0.373 1 97.94 123 VAL B N 1
ATOM 2172 C CA . VAL B 1 123 ? 17.406 -11.047 0.489 1 97.94 123 VAL B CA 1
ATOM 2173 C C . VAL B 1 123 ? 16.75 -12.398 0.212 1 97.94 123 VAL B C 1
ATOM 2175 O O . VAL B 1 123 ? 16.406 -13.133 1.144 1 97.94 123 VAL B O 1
ATOM 2178 N N . LEU B 1 124 ? 16.625 -12.734 -1.066 1 97.88 124 LEU B N 1
ATOM 2179 C CA . LEU B 1 124 ? 15.953 -13.969 -1.473 1 97.88 124 LEU B CA 1
ATOM 2180 C C . LEU B 1 124 ? 16.75 -15.195 -1.042 1 97.88 124 LEU B C 1
ATOM 2182 O O . LEU B 1 124 ? 16.219 -16.078 -0.378 1 97.88 124 LEU B O 1
ATOM 2186 N N . ILE B 1 125 ? 18.016 -15.195 -1.344 1 97.5 125 ILE B N 1
ATOM 2187 C CA . ILE B 1 125 ? 18.844 -16.391 -1.183 1 97.5 125 ILE B CA 1
ATOM 2188 C C . ILE B 1 125 ? 19.297 -16.516 0.271 1 97.5 125 ILE B C 1
ATOM 2190 O O . ILE B 1 125 ? 19.109 -17.562 0.899 1 97.5 125 ILE B O 1
ATOM 2194 N N . ASN B 1 126 ? 19.719 -15.422 0.861 1 98.19 126 ASN B N 1
ATOM 2195 C CA . ASN B 1 126 ? 20.422 -15.523 2.135 1 98.19 126 ASN B CA 1
ATOM 2196 C C . ASN B 1 126 ? 19.5 -15.211 3.312 1 98.19 126 ASN B C 1
ATOM 2198 O O . ASN B 1 126 ? 19.828 -15.539 4.457 1 98.19 126 ASN B O 1
ATOM 2202 N N . LYS B 1 127 ? 18.422 -14.609 3.064 1 98.25 127 LYS B N 1
ATOM 2203 C CA . LYS B 1 127 ? 17.578 -14.227 4.191 1 98.25 127 LYS B CA 1
ATOM 2204 C C . LYS B 1 127 ? 16.25 -14.992 4.176 1 98.25 127 LYS B C 1
ATOM 2206 O O . LYS B 1 127 ? 15.922 -15.688 5.141 1 98.25 127 LYS B O 1
ATOM 2211 N N . ILE B 1 128 ? 15.609 -15.023 3.045 1 98.44 128 ILE B N 1
ATOM 2212 C CA . ILE B 1 128 ? 14.273 -15.609 2.996 1 98.44 128 ILE B CA 1
ATOM 2213 C C . ILE B 1 128 ? 14.391 -17.125 2.809 1 98.44 128 ILE B C 1
ATOM 2215 O O . ILE B 1 128 ? 13.875 -17.891 3.623 1 98.44 128 ILE B O 1
ATOM 2219 N N . GLN B 1 129 ? 15.055 -17.531 1.79 1 97.75 129 GLN B N 1
ATOM 2220 C CA . GLN B 1 129 ? 15.133 -18.953 1.477 1 97.75 129 GLN B CA 1
ATOM 2221 C C . GLN B 1 129 ? 15.961 -19.703 2.518 1 97.75 129 GLN B C 1
ATOM 2223 O O . GLN B 1 129 ? 15.906 -20.922 2.596 1 97.75 129 GLN B O 1
ATOM 2228 N N . SER B 1 130 ? 16.688 -18.969 3.301 1 97.62 130 SER B N 1
ATOM 2229 C CA . SER B 1 130 ? 17.5 -19.578 4.348 1 97.62 130 SER B CA 1
ATOM 2230 C C . SER B 1 130 ? 16.656 -19.859 5.598 1 97.62 130 SER B C 1
ATOM 2232 O O . SER B 1 130 ? 17.125 -20.531 6.516 1 97.62 130 SER B O 1
ATOM 2234 N N . ILE B 1 131 ? 15.508 -19.359 5.656 1 98.19 131 ILE B N 1
ATOM 2235 C CA . ILE B 1 131 ? 14.617 -19.641 6.781 1 98.19 131 ILE B CA 1
ATOM 2236 C C . ILE B 1 131 ? 14.219 -21.109 6.773 1 98.19 131 ILE B C 1
ATOM 2238 O O . ILE B 1 131 ? 13.664 -21.609 5.789 1 98.19 131 ILE B O 1
ATOM 2242 N N . ASP B 1 132 ? 14.359 -21.812 7.855 1 98.12 132 ASP B N 1
ATOM 2243 C CA . ASP B 1 132 ? 14.234 -23.266 7.934 1 98.12 132 ASP B CA 1
ATOM 2244 C C . ASP B 1 132 ? 12.805 -23.719 7.621 1 98.12 132 ASP B C 1
ATOM 2246 O O . ASP B 1 132 ? 12.602 -24.766 7.02 1 98.12 132 ASP B O 1
ATOM 2250 N N . GLU B 1 133 ? 11.891 -22.859 8.031 1 98.5 133 GLU B N 1
ATOM 2251 C CA . GLU B 1 133 ? 10.477 -23.203 7.938 1 98.5 133 GLU B CA 1
ATOM 2252 C C . GLU B 1 133 ? 9.992 -23.156 6.492 1 98.5 133 GLU B C 1
ATOM 2254 O O . GLU B 1 133 ? 8.906 -23.656 6.176 1 98.5 133 GLU B O 1
ATOM 2259 N N . ILE B 1 134 ? 10.805 -22.641 5.543 1 98.56 134 ILE B N 1
ATOM 2260 C CA . ILE B 1 134 ? 10.367 -22.406 4.172 1 98.56 134 ILE B CA 1
ATOM 2261 C C . ILE B 1 134 ? 10.789 -23.562 3.283 1 98.56 134 ILE B C 1
ATOM 2263 O O . ILE B 1 134 ? 11.969 -23.922 3.229 1 98.56 134 ILE B O 1
ATOM 2267 N N . GLN B 1 135 ? 9.781 -24.109 2.619 1 98.38 135 GLN B N 1
ATOM 2268 C CA . GLN B 1 135 ? 10.016 -25.203 1.692 1 98.38 135 GLN B CA 1
ATOM 2269 C C . GLN B 1 135 ? 10.453 -24.688 0.324 1 98.38 135 GLN B C 1
ATOM 2271 O O . GLN B 1 135 ? 11.406 -25.203 -0.262 1 98.38 135 GLN B O 1
ATOM 2276 N N . SER B 1 136 ? 9.82 -23.734 -0.21 1 97.94 136 SER B N 1
ATOM 2277 C CA . SER B 1 136 ? 10.125 -23.188 -1.525 1 97.94 136 SER B CA 1
ATOM 2278 C C . SER B 1 136 ? 9.508 -21.797 -1.693 1 97.94 136 SER B C 1
ATOM 2280 O O . SER B 1 136 ? 8.664 -21.391 -0.895 1 97.94 136 SER B O 1
ATOM 2282 N N . THR B 1 137 ? 9.992 -21.094 -2.586 1 97.56 137 THR B N 1
ATOM 2283 C CA . THR B 1 137 ? 9.492 -19.766 -2.896 1 97.56 137 THR B CA 1
ATOM 2284 C C . THR B 1 137 ? 9.281 -19.594 -4.398 1 97.56 137 THR B C 1
ATOM 2286 O O . THR B 1 137 ? 9.93 -20.266 -5.199 1 97.56 137 THR B O 1
ATOM 2289 N N . GLU B 1 138 ? 8.344 -18.781 -4.781 1 96.25 138 GLU B N 1
ATOM 2290 C CA . GLU B 1 138 ? 8.141 -18.281 -6.137 1 96.25 138 GLU B CA 1
ATOM 2291 C C . GLU B 1 138 ? 8.141 -16.75 -6.16 1 96.25 138 GLU B C 1
ATOM 2293 O O . GLU B 1 138 ? 7.449 -16.109 -5.367 1 96.25 138 GLU B O 1
ATOM 2298 N N . THR B 1 139 ? 8.953 -16.219 -7.105 1 96.5 139 THR B N 1
ATOM 2299 C CA . THR B 1 139 ? 9.141 -14.781 -7.109 1 96.5 139 THR B CA 1
ATOM 2300 C C . THR B 1 139 ? 8.547 -14.164 -8.375 1 96.5 139 THR B C 1
ATOM 2302 O O . THR B 1 139 ? 8.75 -14.68 -9.477 1 96.5 139 THR B O 1
ATOM 2305 N N . LEU B 1 140 ? 7.781 -13.117 -8.195 1 96.44 140 LEU B N 1
ATOM 2306 C CA . LEU B 1 140 ? 7.289 -12.25 -9.258 1 96.44 140 LEU B CA 1
ATOM 2307 C C . LEU B 1 140 ? 7.898 -10.859 -9.148 1 96.44 140 LEU B C 1
ATOM 2309 O O . LEU B 1 140 ? 7.668 -10.156 -8.164 1 96.44 140 LEU B O 1
ATOM 2313 N N . ILE B 1 141 ? 8.641 -10.477 -10.148 1 96.62 141 ILE B N 1
ATOM 2314 C CA . ILE B 1 141 ? 9.266 -9.164 -10.125 1 96.62 141 ILE B CA 1
ATOM 2315 C C . ILE B 1 141 ? 8.383 -8.156 -10.867 1 96.62 141 ILE B C 1
ATOM 2317 O O . ILE B 1 141 ? 7.891 -8.438 -11.961 1 96.62 141 ILE B O 1
ATOM 2321 N N . SER B 1 142 ? 8.164 -7.012 -10.273 1 97.75 142 SER B N 1
ATOM 2322 C CA . SER B 1 142 ? 7.414 -5.934 -10.906 1 97.75 142 SER B CA 1
ATOM 2323 C C . SER B 1 142 ? 8.312 -5.078 -11.797 1 97.75 142 SER B C 1
ATOM 2325 O O . SER B 1 142 ? 9.328 -4.547 -11.336 1 97.75 142 SER B O 1
ATOM 2327 N N . LEU B 1 143 ? 7.98 -4.988 -13.031 1 95.81 143 LEU B N 1
ATOM 2328 C CA . LEU B 1 143 ? 8.719 -4.129 -13.945 1 95.81 143 LEU B CA 1
ATOM 2329 C C . LEU B 1 143 ? 8.117 -2.727 -13.984 1 95.81 143 LEU B C 1
ATOM 2331 O O . LEU B 1 143 ? 8.828 -1.747 -14.219 1 95.81 143 LEU B O 1
ATOM 2335 N N . GLN B 1 144 ? 6.84 -2.684 -13.766 1 95.38 144 GLN B N 1
ATOM 2336 C CA . GLN B 1 144 ? 6.078 -1.44 -13.742 1 95.38 144 GLN B CA 1
ATOM 2337 C C . GLN B 1 144 ? 4.902 -1.537 -12.773 1 95.38 144 GLN B C 1
ATOM 2339 O O . GLN B 1 144 ? 4.328 -2.613 -12.586 1 95.38 144 GLN B O 1
ATOM 2344 N N . ASN B 1 145 ? 4.645 -0.476 -12.164 1 97 145 ASN B N 1
ATOM 2345 C CA . ASN B 1 145 ? 3.457 -0.335 -11.328 1 97 145 ASN B CA 1
ATOM 2346 C C . ASN B 1 145 ? 2.611 0.862 -11.75 1 97 145 ASN B C 1
ATOM 2348 O O . ASN B 1 145 ? 2.672 1.922 -11.125 1 97 145 ASN B O 1
ATOM 2352 N N . PRO B 1 146 ? 1.727 0.665 -12.719 1 96.5 146 PRO B N 1
ATOM 2353 C CA . PRO B 1 146 ? 1.034 1.805 -13.328 1 96.5 146 PRO B CA 1
ATOM 2354 C C . PRO B 1 146 ? -0.115 2.322 -12.469 1 96.5 146 PRO B C 1
ATOM 2356 O O . PRO B 1 146 ? -0.567 3.455 -12.648 1 96.5 146 PRO B O 1
ATOM 2359 N N . ILE B 1 147 ? -0.644 1.457 -11.617 1 95.94 147 ILE B N 1
ATOM 2360 C CA . ILE B 1 147 ? -1.781 1.865 -10.797 1 95.94 147 ILE B CA 1
ATOM 2361 C C . ILE B 1 147 ? -1.482 1.599 -9.328 1 95.94 147 ILE B C 1
ATOM 2363 O O . ILE B 1 147 ? -1.128 0.478 -8.953 1 95.94 147 ILE B O 1
ATOM 2367 N N . ILE B 1 148 ? -1.523 2.58 -8.562 1 94.25 148 ILE B N 1
ATOM 2368 C CA . ILE B 1 148 ? -1.493 2.529 -7.109 1 94.25 148 ILE B CA 1
ATOM 2369 C C . ILE B 1 148 ? -2.508 3.516 -6.535 1 94.25 148 ILE B C 1
ATOM 2371 O O . ILE B 1 148 ? -2.385 4.727 -6.73 1 94.25 148 ILE B O 1
ATOM 2375 N N . ARG B 1 149 ? -3.51 2.98 -5.883 1 93.19 149 ARG B N 1
ATOM 2376 C CA . ARG B 1 149 ? -4.523 3.859 -5.312 1 93.19 149 ARG B CA 1
ATOM 2377 C C . ARG B 1 149 ? -5.168 3.227 -4.082 1 93.19 149 ARG B C 1
ATOM 2379 O O . ARG B 1 149 ? -4.973 2.041 -3.812 1 93.19 149 ARG B O 1
ATOM 2386 N N . THR B 1 150 ? -5.805 4.016 -3.346 1 90.38 150 THR B N 1
ATOM 2387 C CA . THR B 1 150 ? -6.547 3.545 -2.182 1 90.38 150 THR B CA 1
ATOM 2388 C C . THR B 1 150 ? -7.992 3.234 -2.553 1 90.38 150 THR B C 1
ATOM 2390 O O . THR B 1 150 ? -8.445 3.58 -3.645 1 90.38 150 THR B O 1
ATOM 2393 N N . ILE B 1 151 ? -8.672 2.545 -1.739 1 92.81 151 ILE B N 1
ATOM 2394 C CA . ILE B 1 151 ? -10.078 2.24 -1.953 1 92.81 151 ILE B CA 1
ATOM 2395 C C . ILE B 1 151 ? -10.883 3.537 -2.031 1 92.81 151 ILE B C 1
ATOM 2397 O O . ILE B 1 151 ? -10.414 4.59 -1.596 1 92.81 151 ILE B O 1
ATOM 2401 N N . ARG B 1 152 ? -12.016 3.367 -2.652 1 87.56 152 ARG B N 1
ATOM 2402 C CA . ARG B 1 152 ? -12.977 4.465 -2.658 1 87.56 152 ARG B CA 1
ATOM 2403 C C . ARG B 1 152 ? -14.094 4.215 -1.651 1 87.56 152 ARG B C 1
ATOM 2405 O O . ARG B 1 152 ? -14.969 3.377 -1.883 1 87.56 152 ARG B O 1
ATOM 2412 N N . PRO B 1 153 ? -13.961 5.012 -0.561 1 86 153 PRO B N 1
ATOM 2413 C CA . PRO B 1 153 ? -14.977 4.797 0.471 1 86 153 PRO B CA 1
ATOM 2414 C C . PRO B 1 153 ? -16.391 5.043 -0.04 1 86 153 PRO B C 1
ATOM 2416 O O . PRO B 1 153 ? -16.594 5.816 -0.982 1 86 153 PRO B O 1
#

Foldseek 3Di:
DPPQDDDDPLLLVLVVVCQVPVPDQLCVSCVVVVHHSVVSVVSVVVCCVSVNDVDDDDDDDCVVVQFQWKKKKFFAFPDLVCVVVLVVQLVVDPQWDDWDCDDDPGRIMTMGIDNDPVVVVCCVPPRNVPDPGTDDMDMGIDPDDPDDDDDRD/DPPQDDDDPLLLVLVVVCQVPVPDQLCVSCVVVVHHSVVSVVSVVVCCVSVNDVDDDDDDDCVVVQFQWKKKKFFAFPDLVCVVVLVVQLVVDPQWDDWDCDDDPGRIMTMGIDNDPVVVVCCVPPRNVPPPGTDDMDMGIDPDDPDDDDDRD

Radius of gyration: 21.03 Å; Cα contacts (8 Å, |Δi|>4): 539; chains: 2; bounding box: 44×54×49 Å

pLDDT: mean 95.33, std 7.35, range [38.66, 98.75]

Solvent-accessible surface area (backbone atoms only — not comparable to full-atom values): 16366 Å² total; per-residue (Å²): 121,86,76,79,72,75,78,50,71,65,53,40,52,51,48,53,49,26,51,70,34,47,76,62,51,51,61,57,52,11,63,75,69,73,51,50,43,66,54,47,52,52,52,52,49,50,33,37,75,60,46,30,38,71,46,38,24,46,39,67,32,53,58,64,70,46,38,68,31,43,34,36,36,38,28,30,51,68,41,84,83,33,50,68,62,45,50,57,57,50,69,70,36,70,41,51,27,32,34,26,39,35,46,73,91,29,50,34,40,31,36,36,50,26,56,37,71,67,53,41,50,45,45,46,56,68,52,52,63,57,35,83,46,47,62,48,74,47,73,34,42,45,78,40,68,88,39,78,54,72,77,77,121,121,86,76,79,72,76,78,50,70,65,53,41,51,51,49,53,49,26,52,70,33,46,74,61,51,51,60,57,52,9,62,76,69,71,51,50,42,66,54,47,51,52,52,51,50,50,33,37,75,60,45,30,38,71,47,39,25,46,39,65,32,52,59,63,71,46,39,68,33,42,32,37,38,37,30,30,53,69,42,85,83,33,50,66,62,47,50,58,56,50,70,70,37,70,41,51,28,32,36,26,39,35,46,72,91,28,51,34,40,31,36,37,48,27,55,36,71,68,53,40,49,46,44,47,58,70,52,52,62,57,36,84,46,46,62,47,74,47,72,34,42,43,79,42,68,88,40,77,55,73,77,78,123

Nearest PDB structures (foldseek):
  2cg4-assembly1_A  TM=9.682E-01  e=2.478E-24  Escherichia coli
  7fby-assembly1_A  TM=8.495E-01  e=6.100E-14  Pyrococcus horikoshii OT3
  2w25-assembly1_B  TM=8.768E-01  e=2.657E-11  Mycobacterium tuberculosis H37Rv
  2w29-assembly1_B  TM=8.760E-01  e=6.049E-11  Mycobacterium tuberculosis H37Rv
  2qz8-assembly1_B-2  TM=7.783E-01  e=1.774E-10  Mycobacterium tuberculosis H37Rv

Secondary structure (DSSP, 8-state):
--------HHHHHHHHHHHH-TTS-HHHHHHHTTS-HHHHHHHHHHHHHTTSEEEEEEEE-TTTTT--EEEEEEEEES-GGGHHHHHHHHTT-TTEEEEEEESSS-SEEEEEEESSHHHHHHIIIIIITT-TTEEEEEEEEEEEEEEE-----/--------HHHHHHHHHHHH-TTS-HHHHHHHTTS-HHHHHHHHHHHHHTTSEEEEEEEE-TTTTT--EEEEEEEEES-GGGHHHHHHHHTT-TTEEEEEEESSS-SEEEEEEESSHHHHHHIIIIIITT-TTEEEEEEEEEEEEEEE-----

Sequence (306 aa):
MAEIYQIDNLDRDILHALMANARTPYAELAKKFAVSPGTIHVRVEKMKQAGIITGTRVDISEKQLGFDVTCFIGIILKSAKDYPAALKKLDKLDEVVEVYYTTGQYSIFIKVMCKTIESLQDVLINKIQSIDEIQSTETLISLQNPIIRTIRPMAEIYQIDNLDRDILHALMANARTPYAELAKKFAVSPGTIHVRVEKMKQAGIITGTRVDISEKQLGFDVTCFIGIILKSAKDYPAALKKLDKLDEVVEVYYTTGQYSIFIKVMCKTIESLQDVLINKIQSIDEIQSTETLISLQNPIIRTIRP